Protein AF-F3UY42-F1 (afdb_monomer)

Mean predicted aligned error: 9.61 Å

Solvent-accessible surface area (backbone atoms only — not comparable to full-atom values): 16024 Å² total; per-residue (Å²): 135,59,68,72,58,26,51,52,40,26,47,56,33,31,64,47,37,50,56,68,70,59,56,49,50,53,50,53,56,34,72,74,39,73,88,54,85,73,60,61,40,63,53,48,54,51,47,29,53,50,48,15,51,50,34,26,49,51,36,26,51,57,38,63,78,42,74,46,70,96,26,54,19,54,48,17,36,56,38,49,25,28,50,48,28,27,39,33,54,42,32,51,27,45,41,27,43,71,56,68,56,61,47,71,71,70,42,66,89,43,98,69,52,72,67,46,51,53,52,10,41,50,50,22,36,53,46,64,41,27,59,36,46,28,37,32,50,16,44,39,52,35,44,15,56,65,58,77,43,46,85,62,10,44,61,42,26,53,52,47,48,51,50,53,52,47,38,47,50,38,50,29,54,51,48,44,55,58,48,63,69,35,70,65,40,65,75,41,41,72,59,53,53,50,47,47,37,47,54,35,41,52,46,21,52,49,49,47,52,48,52,56,57,49,46,66,49,26,70,74,66,75,48,85,58,76,39,86,52,58,77,49,31,22,55,52,38,29,41,72,38,57,84,40,68,68,17,42,52,41,40,49,51,51,51,51,50,31,52,52,41,46,50,50,37,64,70,53,42,58,68,49,46,59,57,52,48,52,52,69,55,51,74,68,67,70,67,75,77,76,73,79,83,66,78,78,64,72,78,69,71,74,80,84,127

Foldseek 3Di:
DDPVLLVVLLLVLLVLLDDPVLVVVVVVVCVVPVPDDDSSSVVSLVVLVVLLVVLLVVLLVVLLVDDCVVALQLLLLQLVLLLLLLLLSLLSSLCRRQAVVLCVVVCVVPPDDPVSNVSSSVCSSVSSSSNSLSSSLSNQQSLCVSLPHVVQLVVLSVVLSVLSVLLSNLCSLVCNQVQVPDPVCVVCVVVVSVCSNCCRNVVSVVSVVVSVVVSVVCVVVVNHNHHPDVLSSLSSCCSNPVPDPSSVVSVVVSVVSSVVSVVCCVPPRVVCSVVSSVVSSCPPVPDPPPPDPPPVVVVPPPDDD

Organism: NCBI:txid888808

Radius of gyration: 23.09 Å; Cα contacts (8 Å, |Δi|>4): 314; chains: 1; bounding box: 61×39×77 Å

Sequence (305 aa):
MRIKAIKKLVDINILYAIQPSQLQQYRKMQAKNPERKVNVSLKAIRMYLILGLVYLFLFGLMGSLNQLVGNPGLFANLVSAFALFSMSQGFLVFYNVFYESKDLQSYRPYAFSEAEIIVGKSISVILTLLIAILPMFSYFLVLAFQGGNPFLGLPLALLAILILSSVITFLILIAVHFITKTAFFRKYKTILSNVILALVSVGSFFLYFMINQMNSRSVVNRTEVKAFFPPVQAFYDFILHPFHTASLLGFLGWVAVAALLFFIVKTKVIPEFYEAALMTGSSVGKRERVHDINITEAKNLKKFV

Structure (mmCIF, N/CA/C/O backbone):
data_AF-F3UY42-F1
#
_entry.id   AF-F3UY42-F1
#
loop_
_atom_site.group_PDB
_atom_site.id
_atom_site.type_symbol
_atom_site.label_atom_id
_atom_site.label_alt_id
_atom_site.label_comp_id
_atom_site.label_asym_id
_atom_site.label_entity_id
_atom_site.label_seq_id
_atom_site.pdbx_PDB_ins_code
_atom_site.Cartn_x
_atom_site.Cartn_y
_atom_site.Cartn_z
_atom_site.occupancy
_atom_site.B_iso_or_equiv
_atom_site.auth_seq_id
_atom_site.auth_comp_id
_atom_site.auth_asym_id
_atom_site.auth_atom_id
_atom_site.pdbx_PDB_model_num
ATOM 1 N N . MET A 1 1 ? -22.264 15.402 3.622 1.00 73.00 1 MET A N 1
ATOM 2 C CA . MET A 1 1 ? -21.541 14.723 4.728 1.0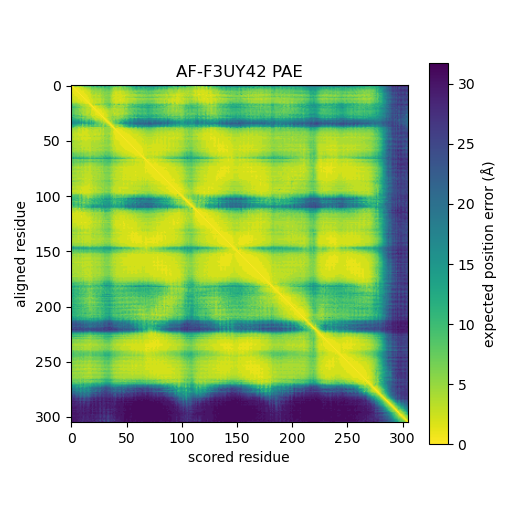0 73.00 1 MET A CA 1
ATOM 3 C C . MET A 1 1 ? -20.963 15.761 5.673 1.00 73.00 1 MET A C 1
ATOM 5 O O . MET A 1 1 ? -20.462 16.775 5.204 1.00 73.00 1 MET A O 1
ATOM 9 N N . ARG A 1 2 ? -21.018 15.534 6.989 1.00 87.12 2 ARG A N 1
ATOM 10 C CA . ARG A 1 2 ? -20.534 16.491 7.996 1.00 87.12 2 ARG A CA 1
ATOM 11 C C . ARG A 1 2 ? -19.110 16.140 8.429 1.00 87.12 2 ARG A C 1
ATOM 13 O O . ARG A 1 2 ? -18.881 15.138 9.099 1.00 87.12 2 ARG A O 1
ATOM 20 N N . ILE A 1 3 ? -18.144 17.007 8.131 1.00 84.06 3 ILE A N 1
ATOM 21 C CA . ILE A 1 3 ? -16.717 16.783 8.443 1.00 84.06 3 ILE A CA 1
ATOM 22 C C . ILE A 1 3 ? -16.476 16.586 9.951 1.00 84.06 3 ILE A C 1
ATOM 24 O O . ILE A 1 3 ? -15.705 15.717 10.352 1.00 84.06 3 ILE A O 1
ATOM 28 N N . LYS A 1 4 ? -17.179 17.342 10.808 1.00 87.25 4 LYS A N 1
ATOM 29 C CA . LYS A 1 4 ? -17.087 17.199 12.275 1.00 87.25 4 LYS A CA 1
ATO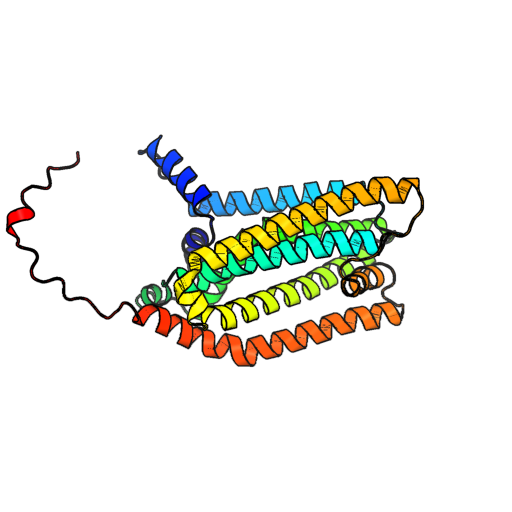M 30 C C . LYS A 1 4 ? -17.514 15.803 12.753 1.00 87.25 4 LYS A C 1
ATOM 32 O O . LYS A 1 4 ? -16.919 15.274 13.689 1.00 87.25 4 LYS A O 1
ATOM 37 N N . ALA A 1 5 ? -18.514 15.211 12.098 1.00 84.06 5 ALA A N 1
ATOM 38 C CA . ALA A 1 5 ? -18.986 13.862 12.392 1.00 84.06 5 ALA A CA 1
ATOM 39 C C . ALA A 1 5 ? -17.932 12.816 12.002 1.00 84.06 5 ALA A C 1
ATOM 41 O O . ALA A 1 5 ? -17.566 11.983 12.827 1.00 84.06 5 ALA A O 1
ATOM 42 N N . ILE A 1 6 ? -17.370 12.935 10.794 1.00 84.75 6 ILE A N 1
ATOM 43 C CA . ILE A 1 6 ? -16.293 12.062 10.304 1.00 84.75 6 ILE A CA 1
ATOM 44 C C . ILE A 1 6 ? -15.077 12.131 11.231 1.00 84.75 6 ILE A C 1
ATOM 46 O O . ILE A 1 6 ? -14.562 11.095 11.631 1.00 84.75 6 ILE A O 1
ATOM 50 N N . LYS A 1 7 ? -14.649 13.331 11.642 1.00 87.31 7 LYS A N 1
ATOM 51 C CA . LYS A 1 7 ? -13.521 13.495 12.570 1.00 87.31 7 LYS A CA 1
ATOM 52 C C . LYS A 1 7 ? -13.753 12.754 13.890 1.00 87.31 7 LYS A C 1
ATOM 54 O O . LYS A 1 7 ? -12.873 12.034 14.346 1.00 87.31 7 LYS A O 1
ATOM 59 N N . LYS A 1 8 ? -14.952 12.879 14.469 1.00 86.62 8 LYS A N 1
ATOM 60 C CA . LYS A 1 8 ? -15.311 12.171 15.706 1.00 86.62 8 LYS A CA 1
ATOM 61 C C . LYS A 1 8 ? -15.302 10.652 15.514 1.00 86.62 8 LYS A C 1
ATOM 63 O O . LYS A 1 8 ? -14.843 9.930 16.392 1.00 86.62 8 LYS A O 1
ATOM 68 N N . LEU A 1 9 ? -15.769 10.172 14.362 1.00 87.25 9 LEU A N 1
ATOM 69 C CA . LEU A 1 9 ? -15.699 8.756 14.009 1.00 87.25 9 LEU A CA 1
ATOM 70 C C . LEU A 1 9 ? -14.248 8.288 13.860 1.00 87.25 9 LEU A C 1
ATOM 72 O O . LEU A 1 9 ? -13.926 7.219 14.364 1.00 87.25 9 LEU A O 1
ATOM 76 N N . VAL A 1 10 ? -13.362 9.082 13.255 1.00 87.56 10 VAL A N 1
ATOM 77 C CA . VAL A 1 10 ? -11.927 8.760 13.164 1.00 87.56 10 VAL A CA 1
ATOM 78 C C . VAL A 1 10 ? -11.295 8.660 14.552 1.00 87.56 10 VAL A C 1
ATOM 80 O O . VAL A 1 10 ? -10.580 7.695 14.826 1.00 87.56 10 VAL A O 1
ATOM 83 N N . ASP A 1 11 ? -11.597 9.611 15.441 1.00 87.56 11 ASP A N 1
ATOM 84 C CA . ASP A 1 11 ? -11.082 9.637 16.814 1.00 87.56 11 ASP A CA 1
ATOM 85 C C . ASP A 1 11 ? -11.495 8.390 17.615 1.00 87.56 11 ASP A C 1
ATOM 87 O O . ASP A 1 11 ? -10.722 7.899 18.436 1.00 87.56 11 ASP A O 1
ATOM 91 N N . ILE A 1 12 ? -12.695 7.856 17.377 1.00 86.19 12 ILE A N 1
ATOM 92 C CA . ILE A 1 12 ? -13.174 6.630 18.029 1.00 86.19 12 ILE A CA 1
ATOM 93 C C . ILE A 1 12 ? -12.547 5.397 17.372 1.00 86.19 12 ILE A C 1
ATOM 95 O O . ILE A 1 12 ? -11.959 4.555 18.048 1.00 86.19 12 ILE A O 1
ATOM 99 N N . ASN A 1 13 ? -12.638 5.296 16.046 1.00 88.75 13 ASN A N 1
ATOM 100 C CA . ASN A 1 13 ? -12.257 4.093 15.310 1.00 88.75 13 ASN A CA 1
ATOM 101 C C . ASN A 1 13 ? -10.748 3.839 15.324 1.00 88.75 13 ASN A C 1
ATOM 103 O O . ASN A 1 13 ? -10.325 2.683 15.299 1.00 88.75 13 ASN A O 1
ATOM 107 N N . ILE A 1 14 ? -9.923 4.883 15.454 1.00 87.00 14 ILE A N 1
ATOM 108 C CA . ILE A 1 14 ? -8.477 4.694 15.580 1.00 87.00 14 ILE A CA 1
ATOM 109 C C . ILE A 1 14 ? -8.102 3.921 16.850 1.00 87.00 14 ILE A C 1
ATOM 111 O O . ILE A 1 14 ? -7.122 3.188 16.841 1.00 87.00 14 ILE A O 1
ATOM 115 N N . LEU A 1 15 ? -8.901 3.993 17.920 1.00 85.94 15 LEU A N 1
ATOM 116 C CA . LEU A 1 15 ? -8.646 3.226 19.145 1.00 85.94 15 LEU A CA 1
ATOM 117 C C . LEU A 1 15 ? -8.756 1.714 18.926 1.00 85.94 15 LEU A C 1
ATOM 119 O O . LEU A 1 15 ? -8.077 0.958 19.613 1.00 85.94 15 LEU A O 1
ATOM 123 N N . TYR A 1 16 ? -9.562 1.286 17.952 1.00 83.94 16 TYR A N 1
ATOM 124 C CA . TYR A 1 16 ? -9.669 -0.113 17.533 1.00 83.94 16 TYR A CA 1
ATOM 125 C C . TYR A 1 16 ? -8.603 -0.496 16.498 1.00 83.94 16 TYR A C 1
ATOM 127 O O . TYR A 1 16 ? -8.232 -1.662 16.393 1.00 83.94 16 TYR A O 1
ATOM 135 N N . ALA A 1 17 ? -8.089 0.481 15.749 1.00 83.06 17 ALA A N 1
ATOM 136 C CA . ALA A 1 17 ? -7.022 0.274 14.774 1.00 83.06 17 ALA A CA 1
ATOM 137 C C . ALA A 1 17 ? -5.642 0.075 15.434 1.00 83.06 17 ALA A C 1
ATOM 139 O O . ALA A 1 17 ? -4.786 -0.625 14.892 1.00 83.06 17 ALA A O 1
ATOM 140 N N . ILE A 1 18 ? -5.412 0.685 16.603 1.00 80.56 18 ILE A N 1
ATOM 141 C CA . ILE A 1 18 ? -4.124 0.641 17.307 1.00 80.56 18 ILE A CA 1
ATOM 142 C C . ILE A 1 18 ? -3.861 -0.745 17.912 1.00 80.56 18 ILE A C 1
ATOM 144 O O . ILE A 1 18 ? -4.737 -1.377 18.501 1.00 80.56 18 ILE A O 1
ATOM 148 N N . GLN A 1 19 ? -2.605 -1.191 17.843 1.00 74.50 19 GLN A N 1
ATOM 149 C CA . GLN A 1 19 ? -2.174 -2.443 18.464 1.00 74.50 19 GLN A CA 1
ATOM 150 C C . GLN A 1 19 ? -2.336 -2.421 20.003 1.00 74.50 19 GLN A C 1
ATOM 152 O O . GLN A 1 19 ? -2.031 -1.408 20.645 1.00 74.50 19 GLN A O 1
ATOM 157 N N . PRO A 1 20 ? -2.716 -3.546 20.644 1.00 74.50 20 PRO A N 1
ATOM 158 C CA . PRO A 1 20 ? -2.922 -3.609 22.095 1.00 74.50 20 PRO A CA 1
ATOM 159 C C . PRO A 1 20 ? -1.715 -3.164 22.934 1.00 74.50 20 PRO A C 1
ATOM 161 O O . PRO A 1 20 ? -1.885 -2.528 23.974 1.00 74.50 20 PRO A O 1
ATOM 164 N N . SER A 1 21 ? -0.494 -3.452 22.474 1.00 75.44 21 SER A N 1
ATOM 165 C CA . SER A 1 21 ? 0.757 -3.048 23.131 1.00 75.44 21 SER A CA 1
ATOM 166 C C . SER A 1 21 ? 0.879 -1.525 23.262 1.00 75.44 21 SER A C 1
ATOM 168 O O . SER A 1 21 ? 1.243 -1.016 24.322 1.00 75.44 21 SER A O 1
ATOM 170 N N . GLN A 1 22 ? 0.503 -0.788 22.218 1.00 79.62 22 GLN A N 1
ATOM 171 C CA . GLN A 1 22 ? 0.528 0.675 22.188 1.00 79.62 22 GLN A CA 1
ATOM 172 C C . GLN A 1 22 ? -0.546 1.269 23.111 1.00 79.62 22 GLN A C 1
ATOM 174 O O . GLN A 1 22 ? -0.275 2.188 23.885 1.00 79.62 22 GLN A O 1
ATOM 179 N N . LEU A 1 23 ? -1.751 0.686 23.125 1.00 80.94 23 LEU A N 1
ATOM 180 C CA . LEU A 1 23 ? -2.807 1.073 24.068 1.00 80.94 23 LEU A CA 1
ATOM 181 C C . LEU A 1 23 ? -2.373 0.874 25.525 1.00 80.94 23 LEU A C 1
ATOM 183 O O . LEU A 1 23 ? -2.628 1.734 26.367 1.00 80.94 23 LEU A O 1
ATOM 187 N N . GLN A 1 24 ? -1.677 -0.224 25.835 1.00 81.88 24 GLN A N 1
ATOM 188 C CA . GLN A 1 24 ? -1.122 -0.454 27.171 1.00 81.88 24 GLN A CA 1
ATOM 189 C C . GLN A 1 24 ? -0.062 0.587 27.548 1.00 81.88 24 GLN A C 1
ATOM 191 O O . GLN A 1 24 ? -0.038 1.030 28.695 1.00 81.88 24 GLN A O 1
ATOM 196 N N . GLN A 1 25 ? 0.785 1.023 26.611 1.00 82.75 25 GLN A N 1
ATOM 197 C CA . GLN A 1 25 ? 1.741 2.103 26.872 1.00 82.75 25 GLN A CA 1
ATOM 198 C C . GLN A 1 25 ? 1.032 3.418 27.203 1.00 82.75 25 GLN A C 1
ATOM 200 O O . GLN A 1 25 ? 1.409 4.087 28.165 1.00 82.75 25 GLN A O 1
ATOM 205 N N . TYR A 1 26 ? -0.033 3.766 26.475 1.00 82.69 26 TYR A N 1
ATOM 206 C CA . TYR A 1 26 ? -0.829 4.953 26.791 1.00 82.69 26 TYR A CA 1
ATOM 207 C C . TYR A 1 26 ? -1.532 4.842 28.147 1.00 82.69 26 TYR A C 1
ATOM 209 O O . TYR A 1 26 ? -1.510 5.805 28.913 1.00 82.69 26 TYR A O 1
ATOM 217 N N . ARG A 1 27 ? -2.050 3.658 28.502 1.00 81.69 27 ARG A N 1
ATOM 218 C CA . ARG A 1 27 ? -2.592 3.389 29.847 1.00 81.69 27 ARG A CA 1
ATOM 219 C C . ARG A 1 27 ? -1.527 3.560 30.932 1.00 81.69 27 ARG A C 1
ATOM 221 O O . ARG A 1 27 ? -1.795 4.207 31.936 1.00 81.69 27 ARG A O 1
ATOM 228 N N . LYS A 1 28 ? -0.302 3.063 30.718 1.00 83.44 28 LYS A N 1
ATOM 229 C CA . LYS A 1 28 ? 0.830 3.259 31.647 1.00 83.44 28 LYS A CA 1
ATOM 230 C C . LYS A 1 28 ? 1.212 4.735 31.785 1.00 83.44 28 LYS A C 1
ATOM 232 O O . LYS A 1 28 ? 1.493 5.187 32.887 1.00 83.44 28 LYS A O 1
ATOM 237 N N . MET A 1 29 ? 1.215 5.496 30.689 1.00 78.94 29 MET A N 1
ATOM 238 C CA . MET A 1 29 ? 1.480 6.941 30.726 1.00 78.94 29 MET A CA 1
ATOM 239 C C . MET A 1 29 ? 0.412 7.700 31.518 1.00 78.94 29 MET A C 1
ATOM 241 O O . MET A 1 29 ? 0.753 8.630 32.242 1.00 78.94 29 MET A O 1
ATOM 245 N N . GLN A 1 30 ? -0.853 7.292 31.405 1.00 79.12 30 GLN A N 1
ATOM 246 C CA . GLN A 1 30 ? -1.952 7.877 32.169 1.00 79.12 30 GLN A CA 1
ATOM 247 C C . GLN A 1 30 ? -1.907 7.470 33.648 1.00 79.12 30 GLN A C 1
ATOM 249 O O . GLN A 1 30 ? -2.112 8.313 34.509 1.00 79.12 30 GLN A O 1
ATOM 254 N N . ALA A 1 31 ? -1.548 6.219 33.952 1.00 80.12 31 ALA A N 1
ATOM 255 C CA . ALA A 1 31 ? -1.343 5.761 35.327 1.00 80.12 31 ALA A CA 1
ATOM 256 C C . ALA A 1 31 ? -0.202 6.513 36.036 1.00 80.12 31 ALA A C 1
ATOM 258 O O . ALA A 1 31 ? -0.270 6.735 37.238 1.00 80.12 31 ALA A O 1
ATOM 259 N N . LYS A 1 32 ? 0.832 6.936 35.293 1.00 81.81 32 LYS A N 1
ATOM 260 C CA . LYS A 1 32 ? 1.942 7.739 35.832 1.00 81.81 32 LYS A CA 1
ATOM 261 C C . LYS A 1 32 ? 1.582 9.202 36.103 1.00 81.81 32 LYS A C 1
ATOM 263 O O . LYS A 1 32 ? 2.252 9.821 36.913 1.00 81.81 32 LYS A O 1
ATOM 268 N N . ASN A 1 33 ? 0.583 9.759 35.417 1.00 79.62 33 ASN A N 1
ATOM 269 C CA . ASN A 1 33 ? 0.128 11.141 35.606 1.00 79.62 33 ASN A CA 1
ATOM 270 C C . ASN A 1 33 ? -1.406 11.209 35.493 1.00 79.62 33 ASN A C 1
ATOM 272 O O . ASN A 1 33 ? -1.917 1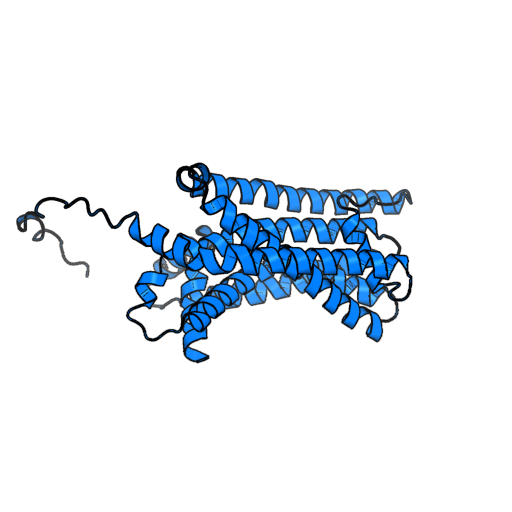1.606 34.438 1.00 79.62 33 ASN A O 1
ATOM 276 N N . PRO A 1 34 ? -2.142 10.829 36.557 1.00 72.38 34 PRO A N 1
ATOM 277 C CA . PRO A 1 34 ? -3.603 10.703 36.524 1.00 72.38 34 PRO A CA 1
ATOM 278 C C . PRO A 1 34 ? -4.336 12.014 36.211 1.00 72.38 34 PRO A C 1
ATOM 280 O O . PRO A 1 34 ? -5.376 12.002 35.555 1.00 72.38 34 PRO A O 1
ATOM 283 N N . GLU A 1 35 ? -3.772 13.153 36.620 1.00 74.38 35 GLU A N 1
ATOM 284 C CA . GLU A 1 35 ? -4.380 14.478 36.438 1.00 74.38 35 GLU A CA 1
ATOM 285 C C . GLU A 1 35 ? -4.318 14.985 34.989 1.00 74.38 35 GLU A C 1
ATOM 287 O O . GLU A 1 35 ? -5.119 15.823 34.565 1.00 74.38 35 GLU A O 1
ATOM 292 N N . ARG A 1 36 ? -3.395 14.456 34.174 1.00 73.44 36 ARG A N 1
ATOM 293 C CA . ARG A 1 36 ? -3.233 14.884 32.784 1.00 73.44 36 ARG A CA 1
ATOM 294 C C . ARG A 1 36 ? -4.065 13.998 31.863 1.00 73.44 36 ARG A C 1
ATOM 296 O O . ARG A 1 36 ? -3.657 12.895 31.505 1.00 73.44 36 ARG A O 1
ATOM 303 N N . LYS A 1 37 ? -5.206 14.513 31.392 1.00 72.06 37 LYS A N 1
ATOM 304 C CA . LYS A 1 37 ? -6.037 13.837 30.378 1.00 72.06 37 LYS A CA 1
ATOM 305 C C . LYS A 1 37 ? -5.223 13.582 29.103 1.00 72.06 37 LYS A C 1
ATOM 307 O O . LYS A 1 37 ? -4.920 14.502 28.343 1.00 72.06 37 LYS A O 1
ATOM 312 N N . VAL A 1 38 ? -4.870 12.322 28.854 1.00 73.00 38 VAL A N 1
ATOM 313 C CA . VAL A 1 38 ? -4.170 11.910 27.633 1.00 73.00 38 VAL A CA 1
ATOM 314 C C . VAL A 1 38 ? -5.204 11.691 26.534 1.00 73.00 38 VAL A C 1
ATOM 316 O O . VAL A 1 38 ? -5.984 10.744 26.589 1.00 73.00 38 VAL A O 1
ATOM 319 N N . ASN A 1 39 ? -5.204 12.541 25.504 1.00 84.00 39 ASN A N 1
ATOM 320 C CA . ASN A 1 39 ? -5.981 12.270 24.296 1.00 84.00 39 ASN A CA 1
ATOM 321 C C . ASN A 1 39 ? -5.281 11.167 23.485 1.00 84.00 39 ASN A C 1
ATOM 323 O O . ASN A 1 39 ? -4.388 11.437 22.678 1.00 84.00 39 ASN A O 1
ATOM 327 N N . VAL A 1 40 ? -5.670 9.921 23.760 1.00 84.31 40 VAL A N 1
ATOM 328 C CA . VAL A 1 40 ? -5.094 8.714 23.155 1.00 84.31 40 VAL A CA 1
ATOM 329 C C . VAL A 1 40 ? -5.247 8.738 21.634 1.00 84.31 40 VAL A C 1
ATOM 331 O O . VAL A 1 40 ? -4.270 8.503 20.925 1.00 84.31 40 VAL A O 1
ATOM 334 N N . SER A 1 41 ? -6.428 9.108 21.135 1.00 85.44 41 SER A N 1
ATOM 335 C CA . SER A 1 41 ? -6.727 9.176 19.703 1.00 85.44 41 SER A CA 1
ATOM 336 C C . SER A 1 41 ? -5.829 10.178 18.986 1.00 85.44 41 SER A C 1
ATOM 338 O O . SER A 1 41 ? -5.138 9.816 18.040 1.00 85.44 41 SER A O 1
ATOM 340 N N . LEU A 1 42 ? -5.743 11.419 19.477 1.00 87.12 42 LEU A N 1
ATOM 341 C CA . LEU A 1 42 ? -4.893 12.445 18.867 1.00 87.12 42 LEU A CA 1
ATOM 342 C C . LEU A 1 42 ? -3.410 12.055 18.902 1.00 87.12 42 LEU A C 1
ATOM 344 O O . LEU A 1 42 ? -2.679 12.317 17.945 1.00 87.12 42 LEU A O 1
ATOM 348 N N . LYS A 1 43 ? -2.956 11.430 19.995 1.00 87.44 43 LYS A N 1
ATOM 349 C CA . LYS A 1 43 ? -1.574 10.957 20.118 1.00 87.44 43 LYS A CA 1
ATOM 350 C C . LYS A 1 43 ? -1.273 9.853 19.105 1.00 87.44 43 LYS A C 1
ATOM 352 O O . LYS A 1 43 ? -0.225 9.905 18.468 1.00 87.44 43 LYS A O 1
ATOM 357 N N . ALA A 1 44 ? -2.207 8.928 18.905 1.00 88.75 44 ALA A N 1
ATOM 358 C CA . ALA A 1 44 ? -2.095 7.884 17.899 1.00 88.75 44 ALA A CA 1
ATOM 359 C C . ALA A 1 44 ? -2.129 8.441 16.470 1.00 88.75 44 ALA A C 1
ATOM 361 O O . ALA A 1 44 ? -1.271 8.085 15.670 1.00 88.75 44 ALA A O 1
ATOM 362 N N . ILE A 1 45 ? -3.048 9.366 16.160 1.00 90.81 45 ILE A N 1
ATOM 363 C CA . ILE A 1 45 ? -3.114 10.033 14.848 1.00 90.81 45 ILE A CA 1
ATOM 364 C C . ILE A 1 45 ? -1.766 10.680 14.525 1.00 90.81 45 ILE A C 1
ATOM 366 O O . ILE A 1 45 ? -1.180 10.419 13.477 1.00 90.81 45 ILE A O 1
ATOM 370 N N . ARG A 1 46 ? -1.242 11.494 15.452 1.00 91.88 46 ARG A N 1
ATOM 371 C CA . ARG A 1 46 ? 0.059 12.155 15.283 1.00 91.88 46 ARG A CA 1
ATOM 372 C C . ARG A 1 46 ? 1.189 11.148 15.128 1.00 91.88 46 ARG A C 1
ATOM 374 O O . ARG A 1 46 ? 2.047 11.346 14.280 1.00 91.88 46 ARG A O 1
ATOM 381 N N . MET A 1 47 ? 1.181 10.078 15.919 1.00 91.31 47 MET A N 1
ATOM 382 C CA . MET A 1 47 ? 2.177 9.016 15.827 1.00 91.31 47 MET A CA 1
ATOM 383 C C . MET A 1 47 ? 2.182 8.379 14.436 1.00 91.31 47 MET A C 1
ATOM 385 O O . MET A 1 47 ? 3.245 8.292 13.839 1.00 91.31 47 MET A O 1
ATOM 389 N N . TYR A 1 48 ? 1.027 7.979 13.900 1.00 92.62 48 TYR A N 1
ATOM 390 C CA . TYR A 1 48 ? 0.954 7.362 12.573 1.00 92.62 48 TYR A CA 1
ATOM 391 C C . TYR A 1 48 ? 1.348 8.319 11.446 1.00 92.62 48 TYR A C 1
ATOM 393 O O . TYR A 1 48 ? 2.036 7.898 10.522 1.00 92.62 48 TYR A O 1
ATOM 401 N N . LEU A 1 49 ? 0.980 9.602 11.536 1.00 94.62 49 LEU A N 1
ATOM 402 C CA . LEU A 1 49 ? 1.421 10.614 10.570 1.00 94.62 49 LEU A CA 1
ATOM 403 C C . LEU A 1 49 ? 2.940 10.814 10.615 1.00 94.62 49 LEU A C 1
ATOM 405 O O . LEU A 1 49 ? 3.591 10.777 9.576 1.00 94.62 49 LEU A O 1
ATOM 409 N N . ILE A 1 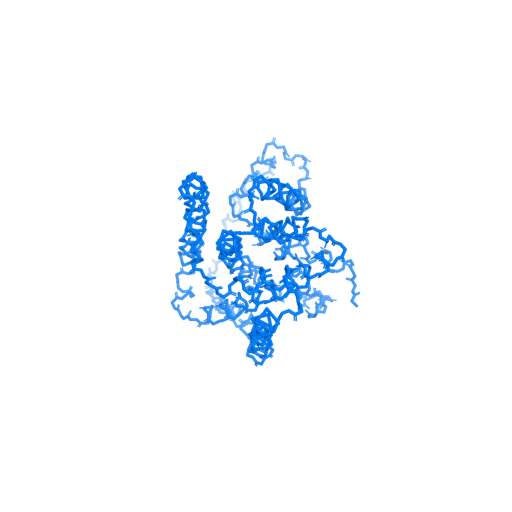50 ? 3.509 10.996 11.811 1.00 94.94 50 ILE A N 1
ATOM 410 C CA . ILE A 1 50 ? 4.951 11.210 11.986 1.00 94.94 50 ILE A CA 1
ATOM 411 C C . ILE A 1 50 ? 5.724 9.966 11.555 1.00 94.94 50 ILE A C 1
ATOM 413 O O . ILE A 1 50 ? 6.645 10.081 10.757 1.00 94.94 50 ILE A O 1
ATOM 417 N N . LEU A 1 51 ? 5.345 8.780 12.039 1.00 92.62 51 LEU A N 1
ATOM 418 C CA . LEU A 1 51 ? 6.009 7.533 11.659 1.00 92.62 51 LEU A CA 1
ATOM 419 C C . LEU A 1 51 ? 5.856 7.253 10.169 1.00 92.62 51 LEU A C 1
ATOM 421 O O . LEU A 1 51 ? 6.822 6.843 9.542 1.00 92.62 51 LEU A O 1
ATOM 425 N N . GLY A 1 52 ? 4.687 7.526 9.593 1.00 94.81 52 GLY A N 1
ATOM 426 C CA . GLY A 1 52 ? 4.475 7.430 8.158 1.00 94.81 52 GLY A CA 1
ATOM 427 C C . GLY A 1 52 ? 5.444 8.312 7.367 1.00 94.81 52 GLY A C 1
ATOM 428 O O . GLY A 1 52 ? 6.121 7.820 6.469 1.00 94.81 52 GLY A O 1
ATOM 429 N N . LEU A 1 53 ? 5.569 9.591 7.734 1.00 95.94 53 LEU A N 1
ATOM 430 C CA . LEU A 1 53 ? 6.512 10.520 7.100 1.00 95.94 53 LEU A CA 1
ATOM 431 C C . LEU A 1 53 ? 7.973 10.102 7.299 1.00 95.94 53 LEU A C 1
ATOM 433 O O . LEU A 1 53 ? 8.757 10.143 6.355 1.00 95.94 53 LEU A O 1
ATOM 437 N N . VAL A 1 54 ? 8.334 9.662 8.507 1.00 96.50 54 VAL A N 1
ATOM 438 C CA . VAL A 1 54 ? 9.672 9.134 8.805 1.00 96.50 54 VAL A CA 1
ATOM 439 C C . VAL A 1 54 ? 9.966 7.923 7.926 1.00 96.50 54 VAL A C 1
ATOM 441 O O . VAL A 1 54 ? 11.044 7.843 7.355 1.00 96.50 54 VAL A O 1
ATOM 444 N N . TYR A 1 55 ? 9.014 7.007 7.763 1.00 94.00 55 TYR A N 1
ATOM 445 C CA . TYR A 1 55 ? 9.179 5.816 6.934 1.00 94.00 55 TYR A CA 1
ATOM 446 C C . TYR A 1 55 ? 9.295 6.186 5.454 1.00 94.00 55 TYR A C 1
ATOM 448 O O . TYR A 1 55 ? 10.206 5.708 4.787 1.00 94.00 55 TYR A O 1
ATOM 456 N N . LEU A 1 56 ? 8.454 7.097 4.955 1.00 95.88 56 LEU A N 1
ATOM 457 C CA . LEU A 1 56 ? 8.571 7.625 3.594 1.00 95.88 56 LEU A CA 1
ATOM 458 C C . LEU A 1 56 ? 9.980 8.182 3.328 1.00 95.88 56 LEU A C 1
ATOM 460 O O . LEU A 1 56 ? 10.585 7.870 2.305 1.00 95.88 56 LEU A O 1
ATOM 464 N N . PHE A 1 57 ? 10.515 8.977 4.259 1.00 96.19 57 PHE A N 1
ATOM 465 C CA . PHE A 1 57 ? 11.846 9.567 4.133 1.00 96.19 57 PHE A CA 1
ATOM 466 C C . PHE A 1 57 ? 12.965 8.526 4.252 1.00 96.19 57 PHE A C 1
ATOM 468 O O . PHE A 1 57 ? 13.843 8.477 3.396 1.00 96.19 57 PHE A O 1
ATOM 475 N N . LEU A 1 58 ? 12.932 7.671 5.279 1.00 94.44 58 LEU A N 1
ATOM 476 C CA . LEU A 1 58 ? 13.961 6.656 5.520 1.00 94.44 58 LEU A CA 1
ATOM 477 C C . LEU A 1 58 ? 14.060 5.671 4.357 1.00 94.44 58 LEU A C 1
ATOM 479 O O . LEU A 1 58 ? 15.153 5.433 3.850 1.00 94.44 58 LEU A O 1
ATOM 483 N N . PHE A 1 59 ? 12.932 5.128 3.901 1.00 93.00 59 PHE A N 1
ATOM 484 C CA . PHE A 1 59 ? 12.925 4.191 2.782 1.00 93.00 59 PHE A CA 1
ATOM 485 C C . PHE A 1 59 ? 13.163 4.888 1.438 1.00 93.00 59 PHE A C 1
ATOM 487 O O . PHE A 1 59 ? 13.738 4.275 0.541 1.00 93.00 59 PHE A O 1
ATOM 494 N N . GLY A 1 60 ? 12.838 6.179 1.315 1.00 94.12 60 GLY A N 1
ATOM 495 C CA . GLY A 1 60 ? 13.260 7.013 0.188 1.00 94.12 60 GLY A CA 1
ATOM 496 C C . GLY A 1 60 ? 14.778 7.168 0.124 1.00 94.12 60 GLY A C 1
ATOM 497 O O . GLY A 1 60 ? 15.377 6.937 -0.923 1.00 94.12 60 GLY A O 1
ATOM 498 N N . LEU A 1 61 ? 15.418 7.466 1.257 1.00 92.50 61 LEU A N 1
ATOM 499 C CA . LEU A 1 61 ? 16.872 7.559 1.356 1.00 92.50 61 LEU A CA 1
ATOM 500 C C . LEU A 1 61 ? 17.527 6.203 1.072 1.00 92.50 61 LEU A C 1
ATOM 502 O O . LEU A 1 61 ? 18.390 6.117 0.203 1.00 92.50 61 LEU A O 1
ATOM 506 N N . MET A 1 62 ? 17.071 5.128 1.724 1.00 87.88 62 MET A N 1
ATOM 507 C CA . MET A 1 62 ? 17.566 3.772 1.453 1.00 87.88 62 MET A CA 1
ATOM 508 C C . MET A 1 62 ? 17.382 3.393 -0.018 1.00 87.88 62 MET A C 1
ATOM 510 O O . MET A 1 62 ? 18.287 2.831 -0.626 1.00 87.88 62 MET A O 1
ATOM 514 N N . GLY A 1 63 ? 16.232 3.720 -0.610 1.00 88.25 63 GLY A N 1
ATOM 515 C CA . GLY A 1 63 ? 15.972 3.526 -2.030 1.00 88.25 63 GLY A CA 1
ATOM 516 C C . GLY A 1 63 ? 16.951 4.299 -2.906 1.00 88.25 63 GLY A C 1
ATOM 517 O O . GLY A 1 63 ? 17.476 3.724 -3.847 1.00 88.25 63 GLY A O 1
ATOM 518 N N . SER A 1 64 ? 17.235 5.567 -2.593 1.00 89.19 64 SER A N 1
ATOM 519 C CA . SER A 1 64 ? 18.148 6.403 -3.387 1.00 89.19 64 SER A CA 1
ATOM 520 C C . SER A 1 64 ? 19.603 5.938 -3.346 1.00 89.19 6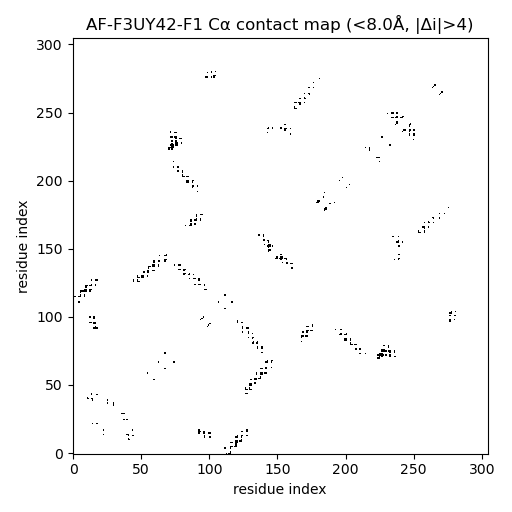4 SER A C 1
ATOM 522 O O . SER A 1 64 ? 20.328 6.142 -4.314 1.00 89.19 64 SER A O 1
ATOM 524 N N . LEU A 1 65 ? 20.010 5.288 -2.250 1.00 86.50 65 LEU A N 1
ATOM 525 C CA . LEU A 1 65 ? 21.330 4.672 -2.115 1.00 86.50 65 LEU A CA 1
ATOM 526 C C . LEU A 1 65 ? 21.444 3.370 -2.924 1.00 86.50 65 LEU A C 1
ATOM 528 O O . LEU A 1 65 ? 22.549 2.909 -3.191 1.00 86.50 65 LEU A O 1
ATOM 532 N N . ASN A 1 66 ? 20.313 2.780 -3.321 1.00 82.75 66 ASN A N 1
ATOM 533 C CA . ASN A 1 66 ? 20.266 1.638 -4.223 1.00 82.75 66 ASN A CA 1
ATOM 534 C C . ASN A 1 66 ? 20.099 2.114 -5.676 1.00 82.75 66 ASN A C 1
ATOM 536 O O . ASN A 1 66 ? 19.304 3.006 -5.970 1.00 82.75 66 ASN A O 1
ATOM 540 N N . GLN A 1 67 ? 20.796 1.476 -6.617 1.00 85.81 67 GLN A N 1
ATOM 541 C CA . GLN A 1 67 ? 20.581 1.720 -8.043 1.00 85.81 67 GLN A CA 1
ATOM 542 C C . GLN A 1 67 ? 19.352 0.929 -8.524 1.00 85.81 67 GLN A C 1
ATOM 544 O O . GLN A 1 67 ? 19.465 -0.252 -8.861 1.00 85.81 67 GLN A O 1
ATOM 549 N N . LEU A 1 68 ? 18.171 1.562 -8.516 1.00 90.06 68 LEU A N 1
ATOM 550 C CA . LEU A 1 68 ? 16.910 0.939 -8.942 1.00 90.06 68 LEU A CA 1
ATOM 551 C C . LEU A 1 68 ? 16.790 0.920 -10.471 1.00 90.06 68 LEU A C 1
ATOM 553 O O . LEU A 1 68 ? 16.372 -0.082 -11.054 1.00 90.06 68 LEU A O 1
ATOM 557 N N . VAL A 1 69 ? 17.190 2.000 -11.146 1.00 92.12 69 VAL A N 1
ATOM 558 C CA . VAL A 1 69 ? 17.277 2.020 -12.616 1.00 92.12 69 VAL A CA 1
ATOM 559 C C . VAL A 1 69 ? 18.362 1.042 -13.081 1.00 92.12 69 VAL A C 1
ATOM 561 O O . VAL A 1 69 ? 19.473 1.059 -12.568 1.00 92.12 69 VAL A O 1
ATOM 564 N N . GLY A 1 70 ? 18.036 0.161 -14.025 1.00 89.06 70 GLY A N 1
ATOM 565 C CA . GLY A 1 70 ? 18.849 -0.999 -14.402 1.00 89.06 70 GLY A CA 1
ATOM 566 C C . GLY A 1 70 ? 18.631 -2.261 -13.552 1.00 89.06 70 GLY A C 1
ATOM 567 O O . GLY A 1 70 ? 19.105 -3.320 -13.943 1.00 89.06 70 GLY A O 1
ATOM 568 N N . ASN A 1 71 ? 17.888 -2.199 -12.436 1.00 90.12 71 ASN A N 1
ATOM 569 C CA . ASN A 1 71 ? 17.586 -3.357 -11.579 1.00 90.12 71 ASN A CA 1
ATOM 570 C C . ASN A 1 71 ? 16.068 -3.549 -11.348 1.00 90.12 71 ASN A C 1
ATOM 572 O O . ASN A 1 71 ? 15.578 -3.370 -10.224 1.00 90.12 71 ASN A O 1
ATOM 576 N N . PRO A 1 72 ? 15.300 -3.975 -12.372 1.00 92.62 72 PRO A N 1
ATOM 577 C CA . PRO A 1 72 ? 13.851 -4.182 -12.256 1.00 92.62 72 PRO A CA 1
ATOM 578 C C . PRO A 1 72 ? 13.471 -5.202 -11.176 1.00 92.62 72 PRO A C 1
ATOM 580 O O . PRO A 1 72 ? 12.473 -5.034 -10.474 1.00 92.62 72 PRO A O 1
ATOM 583 N N . GLY A 1 73 ? 14.267 -6.263 -10.998 1.00 90.94 73 GLY A N 1
ATOM 584 C CA . GLY A 1 73 ? 14.001 -7.266 -9.967 1.00 90.94 73 GLY A CA 1
ATOM 585 C C . GLY A 1 73 ? 14.205 -6.756 -8.543 1.00 90.94 73 GLY A C 1
ATOM 586 O O . GLY A 1 73 ? 13.408 -7.092 -7.670 1.00 90.94 73 GLY A O 1
ATOM 587 N N . LEU A 1 74 ? 15.195 -5.889 -8.303 1.00 90.25 74 LEU A N 1
ATOM 588 C CA . LEU A 1 74 ? 15.389 -5.259 -6.993 1.00 90.25 74 LEU A CA 1
ATOM 589 C C . LEU A 1 74 ? 14.185 -4.389 -6.623 1.00 90.25 74 LEU A C 1
ATOM 591 O O . LEU A 1 74 ? 13.625 -4.551 -5.539 1.00 90.25 74 LEU A O 1
ATOM 595 N N . PHE A 1 75 ? 13.757 -3.517 -7.541 1.00 93.88 75 PHE A N 1
ATOM 596 C CA . PHE A 1 75 ? 12.562 -2.696 -7.353 1.00 93.88 75 PHE A CA 1
ATOM 597 C C . PHE A 1 75 ? 11.335 -3.564 -7.056 1.00 93.88 75 PHE A C 1
ATOM 599 O O . PHE A 1 75 ? 10.658 -3.355 -6.048 1.00 93.88 75 PHE A O 1
ATOM 606 N N . ALA A 1 76 ? 11.082 -4.576 -7.893 1.00 94.44 76 ALA A N 1
ATOM 607 C CA . ALA A 1 76 ? 9.920 -5.440 -7.738 1.00 94.44 76 ALA A CA 1
ATOM 608 C C . ALA A 1 76 ? 9.930 -6.184 -6.400 1.00 94.44 76 ALA A C 1
ATOM 610 O O . ALA A 1 76 ? 8.887 -6.315 -5.763 1.00 94.44 76 ALA A O 1
ATOM 611 N N . ASN A 1 77 ? 11.100 -6.619 -5.936 1.00 91.94 77 ASN A N 1
ATOM 612 C CA . ASN A 1 77 ? 11.256 -7.307 -4.661 1.00 91.94 77 ASN A CA 1
ATOM 613 C C . ASN A 1 77 ? 10.989 -6.390 -3.461 1.00 91.94 77 ASN A C 1
ATOM 615 O O . ASN A 1 77 ? 10.253 -6.780 -2.553 1.00 91.94 77 ASN A O 1
ATOM 619 N N . LEU A 1 78 ? 11.536 -5.170 -3.468 1.00 92.12 78 LEU A N 1
ATOM 620 C CA . LEU A 1 78 ? 11.316 -4.181 -2.407 1.00 92.12 78 LEU A CA 1
ATOM 621 C C . LEU A 1 78 ? 9.837 -3.782 -2.317 1.00 92.12 78 LEU A C 1
ATOM 623 O O . LEU A 1 78 ? 9.251 -3.802 -1.233 1.00 92.12 78 LEU A O 1
ATOM 627 N N . VAL A 1 79 ? 9.212 -3.499 -3.463 1.00 95.06 79 VAL A N 1
ATOM 628 C CA . VAL A 1 79 ? 7.780 -3.184 -3.543 1.00 95.06 79 VAL A CA 1
ATOM 629 C C . VAL A 1 79 ? 6.933 -4.371 -3.083 1.00 95.06 79 VAL A C 1
ATOM 631 O O . VAL A 1 79 ? 6.018 -4.187 -2.284 1.00 95.06 79 VAL A O 1
ATOM 634 N N . SER A 1 80 ? 7.256 -5.593 -3.515 1.00 93.44 80 SER A N 1
ATOM 635 C CA . SER A 1 80 ? 6.508 -6.801 -3.135 1.00 93.44 80 SER A CA 1
ATOM 636 C C . SER A 1 80 ? 6.590 -7.093 -1.637 1.00 93.44 80 SER A C 1
ATOM 638 O O . SER A 1 80 ? 5.581 -7.458 -1.036 1.00 93.44 80 SER A O 1
ATOM 640 N N . ALA A 1 81 ? 7.754 -6.894 -1.010 1.00 91.56 81 ALA A N 1
ATOM 641 C CA . ALA A 1 81 ? 7.913 -7.076 0.431 1.00 91.56 81 ALA A CA 1
ATOM 642 C C . ALA A 1 81 ? 6.975 -6.141 1.217 1.00 91.56 81 ALA A C 1
ATOM 644 O O . ALA A 1 81 ? 6.259 -6.587 2.115 1.00 91.56 81 ALA A O 1
ATOM 645 N N . PHE A 1 82 ? 6.905 -4.859 0.842 1.00 93.12 82 PHE A N 1
ATOM 646 C CA . PHE A 1 82 ? 5.994 -3.914 1.494 1.00 93.12 82 PHE A CA 1
ATOM 647 C C . PHE A 1 82 ? 4.529 -4.080 1.091 1.00 93.12 82 PHE A C 1
ATOM 649 O O . PHE A 1 82 ? 3.651 -3.807 1.911 1.00 93.12 82 PHE A O 1
ATOM 656 N N . ALA A 1 83 ? 4.237 -4.577 -0.111 1.00 93.56 83 ALA A N 1
ATOM 657 C CA . ALA A 1 83 ? 2.884 -4.963 -0.498 1.00 93.56 83 ALA A CA 1
ATOM 658 C C . ALA A 1 83 ? 2.359 -6.103 0.394 1.00 93.56 83 ALA A C 1
ATOM 660 O O . ALA A 1 83 ? 1.269 -5.988 0.955 1.00 93.56 83 ALA A O 1
ATOM 661 N N . LEU A 1 84 ? 3.159 -7.155 0.613 1.00 91.25 84 LEU A N 1
ATOM 662 C CA . LEU A 1 84 ? 2.817 -8.264 1.514 1.00 91.25 84 LEU A CA 1
ATOM 663 C C . LEU A 1 84 ? 2.656 -7.794 2.962 1.00 91.25 84 LEU A C 1
ATOM 665 O O . LEU A 1 84 ? 1.666 -8.128 3.621 1.00 91.25 84 LEU A O 1
ATOM 669 N N . PHE A 1 85 ? 3.584 -6.962 3.439 1.00 90.94 85 PHE A N 1
ATOM 670 C CA . PHE A 1 85 ? 3.486 -6.356 4.763 1.00 90.94 85 PHE A CA 1
ATOM 671 C C . PHE A 1 85 ? 2.192 -5.541 4.914 1.00 90.94 85 PHE A C 1
ATOM 673 O O . PHE A 1 85 ? 1.464 -5.700 5.897 1.00 90.94 85 PHE A O 1
ATOM 680 N N . SER A 1 86 ? 1.858 -4.729 3.907 1.00 92.88 86 SER A N 1
ATOM 681 C CA . SER A 1 86 ? 0.640 -3.913 3.879 1.00 92.88 86 SER A CA 1
ATOM 682 C C . SER A 1 86 ? -0.628 -4.758 3.854 1.00 92.88 86 SER A C 1
ATOM 684 O O . SER A 1 86 ? -1.585 -4.419 4.542 1.00 92.88 86 SER A O 1
ATOM 686 N N . MET A 1 87 ? -0.642 -5.876 3.125 1.00 90.81 87 MET A N 1
ATOM 687 C CA . MET A 1 87 ? -1.764 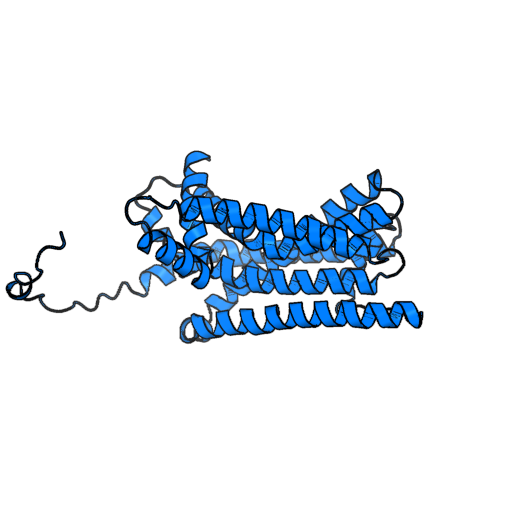-6.820 3.126 1.00 90.81 87 MET A CA 1
ATOM 688 C C . MET A 1 87 ? -1.988 -7.449 4.505 1.00 90.81 87 MET A C 1
ATOM 690 O O . MET A 1 87 ? -3.126 -7.529 4.964 1.00 90.81 87 MET A O 1
ATOM 694 N N . SER A 1 88 ? -0.917 -7.850 5.195 1.00 88.19 88 SER A N 1
ATOM 695 C CA . SER A 1 88 ? -0.997 -8.444 6.538 1.00 88.19 88 SER A CA 1
ATOM 696 C C . SER A 1 88 ? -1.521 -7.464 7.584 1.00 88.19 88 SER A C 1
ATOM 698 O O . SER A 1 88 ? -2.501 -7.746 8.279 1.00 88.19 88 SER A O 1
ATOM 700 N N . GLN A 1 89 ? -0.904 -6.280 7.662 1.00 89.25 89 GLN A N 1
ATOM 701 C CA . GLN A 1 89 ? -1.346 -5.224 8.575 1.00 89.25 89 GLN A CA 1
ATOM 702 C C . GLN A 1 89 ? -2.758 -4.756 8.206 1.00 89.25 89 GLN A C 1
ATOM 704 O O . GLN A 1 89 ? -3.606 -4.576 9.078 1.00 89.25 89 GLN A O 1
ATOM 709 N N . GLY A 1 90 ? -3.029 -4.624 6.906 1.00 90.88 90 GLY A N 1
ATOM 710 C CA . GLY A 1 90 ? -4.316 -4.225 6.353 1.00 90.88 90 GLY A CA 1
ATOM 711 C C . GLY A 1 90 ? -5.449 -5.145 6.765 1.00 90.88 90 GLY A C 1
ATOM 712 O O . GLY A 1 90 ? -6.475 -4.660 7.236 1.00 90.88 90 GLY A O 1
ATOM 713 N N . PHE A 1 91 ? -5.246 -6.459 6.668 1.00 88.62 91 PHE A N 1
ATOM 714 C CA . PHE A 1 91 ? -6.219 -7.452 7.114 1.00 88.62 91 PHE A CA 1
ATOM 715 C C . PHE A 1 91 ? -6.602 -7.248 8.584 1.00 88.62 91 PHE A C 1
ATOM 717 O O . PHE A 1 91 ? -7.785 -7.133 8.906 1.00 88.62 91 PHE A O 1
ATOM 724 N N . LEU A 1 92 ? -5.609 -7.159 9.474 1.00 86.50 92 LEU A N 1
ATOM 725 C CA . LEU A 1 92 ? -5.836 -7.047 10.915 1.00 86.50 92 LEU A CA 1
ATOM 726 C C . LEU A 1 92 ? -6.524 -5.729 11.278 1.00 86.50 92 LEU A C 1
ATOM 728 O O . LEU A 1 92 ? -7.508 -5.721 12.017 1.00 86.50 92 LEU A O 1
ATOM 732 N N . VAL A 1 93 ? -6.017 -4.613 10.755 1.00 89.31 93 VAL A N 1
ATOM 733 C CA . VAL A 1 93 ? -6.538 -3.276 11.059 1.00 89.31 93 VAL A CA 1
ATOM 734 C C . VAL A 1 93 ? -7.961 -3.126 10.527 1.00 89.31 93 VAL A C 1
ATOM 736 O O . VAL A 1 93 ? -8.838 -2.653 11.251 1.00 89.31 93 VAL A O 1
ATOM 739 N N . PHE A 1 94 ? -8.219 -3.578 9.296 1.00 89.56 94 PHE A N 1
ATOM 740 C CA . PHE A 1 94 ? -9.559 -3.550 8.723 1.00 89.56 94 PHE A CA 1
ATOM 741 C C . PHE A 1 94 ? -10.518 -4.426 9.532 1.00 89.56 94 PHE A C 1
ATOM 743 O O . PHE A 1 94 ? -11.586 -3.956 9.918 1.00 89.56 94 PHE A O 1
ATOM 750 N N . TYR A 1 95 ? -10.122 -5.659 9.864 1.00 84.56 95 TYR A N 1
ATOM 751 C CA . TYR A 1 95 ? -10.919 -6.544 10.712 1.00 84.56 95 TYR A CA 1
ATOM 752 C C . TYR A 1 95 ? -11.270 -5.887 12.055 1.00 84.56 95 TYR A C 1
ATOM 754 O O . TYR A 1 95 ? -12.441 -5.847 12.441 1.00 84.56 95 TYR A O 1
ATOM 762 N N . ASN A 1 96 ? -10.284 -5.315 12.747 1.00 85.44 96 ASN A N 1
ATOM 763 C CA . ASN A 1 96 ? -10.508 -4.714 14.057 1.00 85.44 96 ASN A CA 1
ATOM 764 C C . ASN A 1 96 ? -11.473 -3.524 13.995 1.00 85.44 96 ASN A C 1
ATOM 766 O O . ASN A 1 96 ? -12.384 -3.403 14.815 1.00 85.44 96 ASN A O 1
ATOM 770 N N . VAL A 1 97 ? -11.288 -2.649 13.008 1.00 86.12 97 VAL A N 1
ATOM 771 C CA . VAL A 1 97 ? -12.094 -1.436 12.870 1.00 86.12 97 VAL A CA 1
ATOM 772 C C . VAL A 1 97 ? -13.504 -1.756 12.383 1.00 86.12 97 VAL A C 1
ATOM 774 O O . VAL A 1 97 ? -14.466 -1.205 12.915 1.00 86.12 97 VAL A O 1
ATOM 777 N N . PHE A 1 98 ? -13.662 -2.631 11.392 1.00 82.81 98 PHE A N 1
ATOM 778 C CA . PHE A 1 98 ? -14.950 -2.855 10.731 1.00 82.81 98 PHE A CA 1
ATOM 779 C C . PHE A 1 98 ? -15.781 -3.995 11.330 1.00 82.81 98 PHE A C 1
ATOM 781 O O . PHE A 1 98 ? -17.005 -3.914 11.275 1.00 82.81 98 PHE A O 1
ATOM 788 N N . TYR A 1 99 ? -15.155 -5.009 11.934 1.00 77.31 99 TYR A N 1
ATOM 789 C CA . TYR A 1 99 ? -15.858 -6.173 12.487 1.00 77.31 99 TYR A CA 1
ATOM 790 C C . TYR A 1 99 ? -15.743 -6.277 14.014 1.00 77.31 99 TYR A C 1
ATOM 792 O O . TYR A 1 99 ? -16.752 -6.470 14.692 1.00 77.31 99 TYR A O 1
ATOM 800 N N . GLU A 1 100 ? -14.541 -6.140 14.585 1.00 77.81 100 GLU A N 1
ATOM 801 C CA . GLU A 1 100 ? -14.327 -6.366 16.028 1.00 77.81 100 GLU A CA 1
ATOM 802 C C . GLU A 1 100 ? -14.860 -5.225 16.905 1.00 77.81 100 GLU A C 1
ATOM 804 O O . GLU A 1 100 ? -15.277 -5.468 18.037 1.00 77.81 100 GLU A O 1
ATOM 809 N N . SER A 1 101 ? -14.885 -3.993 16.391 1.00 77.31 101 SER A N 1
ATOM 810 C CA . SER A 1 101 ? -15.364 -2.819 17.133 1.00 77.31 101 SER A CA 1
ATOM 811 C C . SER A 1 101 ? -16.820 -2.939 17.595 1.00 77.31 101 SER A C 1
ATOM 813 O O . SER A 1 101 ? -17.168 -2.354 18.620 1.00 77.31 101 SER A O 1
ATOM 815 N N . LYS A 1 102 ? -17.658 -3.708 16.873 1.00 72.75 102 LYS A N 1
ATOM 816 C CA . LYS A 1 102 ? -19.091 -3.954 17.161 1.00 72.75 102 LYS A CA 1
ATOM 817 C C . LYS A 1 102 ? -19.894 -2.679 17.468 1.00 72.75 102 LYS A C 1
ATOM 819 O O . LYS A 1 102 ? -20.924 -2.718 18.136 1.00 72.75 102 LYS A O 1
ATOM 824 N N . ASP A 1 103 ? -19.430 -1.544 16.966 1.00 67.06 103 ASP A N 1
ATOM 825 C CA . ASP A 1 103 ? -19.904 -0.202 17.307 1.00 67.06 103 ASP A CA 1
ATOM 826 C C . ASP A 1 103 ? -21.038 0.285 16.392 1.00 67.06 103 ASP A C 1
ATOM 828 O O . ASP A 1 103 ? -21.709 1.263 16.707 1.00 67.06 103 ASP A O 1
ATOM 832 N N . LEU A 1 104 ? -21.309 -0.429 15.296 1.00 68.25 104 LEU A N 1
ATOM 833 C CA . LEU A 1 104 ? -22.376 -0.110 14.344 1.00 68.25 104 LEU A CA 1
ATOM 834 C C . LEU A 1 104 ? -23.759 -0.024 15.003 1.00 68.25 104 LEU A C 1
ATOM 836 O O . LEU A 1 104 ? -24.531 0.880 14.690 1.00 68.25 104 LEU A O 1
ATOM 840 N N . GLN A 1 105 ? -24.057 -0.908 15.962 1.00 64.56 105 GLN A N 1
ATOM 841 C CA . GLN A 1 105 ? -25.302 -0.840 16.738 1.00 64.56 105 GLN A CA 1
ATOM 842 C C . GLN A 1 105 ? -25.323 0.379 17.669 1.00 64.56 105 GLN A C 1
ATOM 844 O O . GLN A 1 105 ? -26.357 1.024 17.825 1.00 64.56 105 GLN A O 1
ATOM 849 N N . SER A 1 106 ? -24.168 0.740 18.229 1.00 64.88 106 SER A N 1
ATOM 850 C CA . SER A 1 106 ? -24.000 1.907 19.099 1.00 64.88 106 SER A CA 1
ATOM 851 C C . SER A 1 106 ? -24.082 3.233 18.344 1.00 64.88 106 SER A C 1
ATOM 853 O O . SER A 1 106 ? -24.340 4.256 18.972 1.00 64.88 106 SER A O 1
ATOM 855 N N . TYR A 1 107 ? -23.894 3.244 17.019 1.00 67.75 107 TYR A N 1
ATOM 856 C CA . TYR A 1 107 ? -24.096 4.439 16.198 1.00 67.75 107 TYR A CA 1
ATOM 857 C C . TYR A 1 107 ? -25.561 4.689 15.835 1.00 67.75 107 TYR A C 1
ATOM 859 O O . TYR A 1 107 ? -25.880 5.833 15.542 1.00 67.75 107 TYR A O 1
ATOM 867 N N . ARG A 1 108 ? -26.460 3.692 15.909 1.00 62.94 108 ARG A N 1
ATOM 868 C CA . ARG A 1 108 ? -27.890 3.855 15.560 1.00 62.94 108 ARG A CA 1
ATOM 869 C C . ARG A 1 108 ? -28.629 4.952 16.344 1.00 62.94 108 ARG A C 1
ATOM 871 O O . ARG A 1 108 ? -29.416 5.661 15.726 1.00 62.94 108 ARG A O 1
ATOM 878 N N . PRO A 1 109 ? -28.408 5.133 17.662 1.00 65.12 109 PRO A N 1
ATOM 879 C CA . PRO A 1 109 ? -29.031 6.225 18.415 1.00 65.12 109 PRO A CA 1
ATOM 880 C C . PRO A 1 109 ? -28.464 7.607 18.062 1.00 65.12 109 PRO A C 1
ATOM 882 O O . PRO A 1 109 ? -29.059 8.626 18.403 1.00 65.12 109 PRO A O 1
ATOM 885 N N . TYR A 1 110 ? -27.299 7.662 17.408 1.00 61.12 110 TYR A N 1
ATOM 886 C CA . TYR A 1 110 ? -26.681 8.900 16.958 1.00 61.12 110 TYR A CA 1
ATOM 887 C C . TYR A 1 110 ? -27.047 9.163 15.496 1.00 61.12 110 TYR A C 1
ATOM 889 O O . TYR A 1 110 ? -27.070 8.262 14.669 1.00 61.12 110 TYR A O 1
ATOM 897 N N . ALA A 1 111 ? -27.276 10.425 15.139 1.00 71.12 111 ALA A N 1
ATOM 898 C CA . ALA A 1 111 ? -27.663 10.815 13.784 1.00 71.12 111 ALA A CA 1
ATOM 899 C C . ALA A 1 111 ? -26.497 10.749 12.771 1.00 71.12 111 ALA A C 1
ATOM 901 O O . ALA A 1 111 ? -26.307 11.710 12.032 1.00 71.12 111 ALA A O 1
ATOM 902 N N . PHE A 1 112 ? -25.659 9.705 12.770 1.00 76.25 112 PHE A N 1
ATOM 903 C CA . PHE A 1 112 ? -24.611 9.483 11.764 1.00 76.25 112 PHE A CA 1
ATOM 904 C C . PHE A 1 112 ? -25.191 8.788 10.535 1.00 76.25 112 PHE A C 1
ATOM 906 O O . PHE A 1 112 ? -25.962 7.842 10.671 1.00 76.25 112 PHE A O 1
ATOM 913 N N . SER A 1 113 ? -24.796 9.221 9.336 1.00 79.81 113 SER A N 1
ATOM 914 C CA . SER A 1 113 ? -25.143 8.463 8.133 1.00 79.81 113 SER A CA 1
ATOM 915 C C . SER A 1 113 ? -24.226 7.253 7.955 1.00 79.81 113 SER A C 1
ATOM 917 O O . SER A 1 113 ? -23.067 7.251 8.372 1.00 79.81 113 SER A O 1
ATOM 919 N N . GLU A 1 114 ? -24.725 6.233 7.268 1.00 75.31 114 GLU A N 1
ATOM 920 C CA . GLU A 1 114 ? -23.958 5.046 6.882 1.00 75.31 114 GLU A CA 1
ATOM 921 C C . GLU A 1 114 ? -22.652 5.391 6.147 1.00 75.31 114 GLU A C 1
ATOM 923 O O . GLU A 1 114 ? -21.581 4.888 6.493 1.00 75.31 114 GLU A O 1
ATOM 928 N N . ALA A 1 115 ? -22.720 6.333 5.202 1.00 77.88 115 ALA A N 1
ATOM 929 C CA . ALA A 1 115 ? -21.551 6.837 4.487 1.00 77.88 115 ALA A CA 1
ATOM 930 C C . ALA A 1 115 ? -20.546 7.538 5.421 1.00 77.88 115 ALA A C 1
ATOM 932 O O . ALA A 1 115 ? -19.339 7.358 5.268 1.00 77.88 115 ALA A O 1
ATOM 933 N N . GLU A 1 116 ? -21.015 8.317 6.406 1.00 82.50 116 GLU A N 1
ATOM 934 C CA . GLU A 1 116 ? -20.137 8.953 7.400 1.00 82.50 116 GLU A CA 1
ATOM 935 C C . GLU A 1 116 ? -19.379 7.903 8.225 1.00 82.50 116 GLU A C 1
ATOM 937 O O . GLU A 1 116 ? -18.175 8.061 8.437 1.00 82.50 116 GLU A O 1
ATOM 942 N N . ILE A 1 117 ? -20.049 6.816 8.628 1.00 82.75 117 ILE A N 1
ATOM 943 C CA . ILE A 1 117 ? -19.449 5.709 9.390 1.00 82.75 117 ILE A CA 1
ATOM 944 C C . ILE A 1 117 ? -18.383 4.987 8.562 1.00 82.75 117 ILE A C 1
ATOM 946 O O . ILE A 1 117 ? -17.258 4.818 9.041 1.00 82.75 117 ILE A O 1
ATOM 950 N N . ILE A 1 118 ? -18.700 4.601 7.321 1.00 83.06 118 ILE A N 1
ATOM 951 C CA . ILE A 1 118 ? -17.747 3.922 6.429 1.00 83.06 118 ILE A CA 1
ATOM 952 C C . ILE A 1 118 ? -16.517 4.793 6.192 1.00 83.06 118 ILE A C 1
ATOM 954 O O . ILE A 1 118 ? -15.390 4.308 6.304 1.00 83.06 118 ILE A O 1
ATOM 958 N N . VAL A 1 119 ? -16.711 6.077 5.884 1.00 84.50 119 VAL A N 1
ATOM 959 C CA . VAL A 1 119 ? -15.596 6.990 5.613 1.00 84.50 119 VAL A CA 1
ATOM 960 C C . VAL A 1 119 ? -14.745 7.194 6.864 1.00 84.50 119 VAL A C 1
ATOM 962 O O . VAL A 1 119 ? -13.523 7.097 6.780 1.00 84.50 119 VAL A O 1
ATOM 965 N N . GLY A 1 120 ? -15.358 7.400 8.034 1.00 87.12 120 GLY A N 1
ATOM 966 C CA . GLY A 1 120 ? -14.628 7.538 9.297 1.00 87.12 120 GLY A CA 1
ATOM 967 C C . GLY A 1 120 ? -13.776 6.308 9.622 1.00 8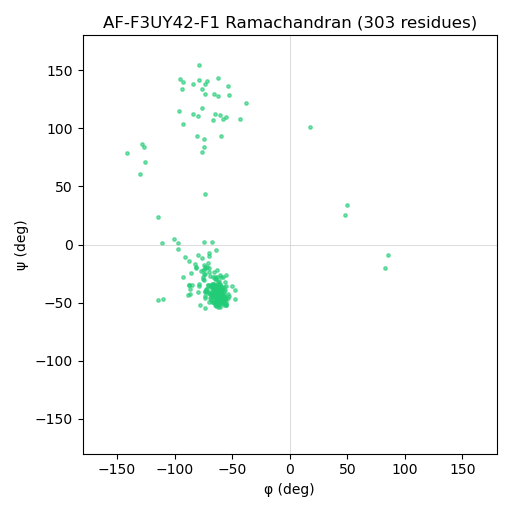7.12 120 GLY A C 1
ATOM 968 O O . GLY A 1 120 ? -12.588 6.439 9.914 1.00 87.12 120 GLY A O 1
ATOM 969 N N . LYS A 1 121 ? -14.350 5.108 9.489 1.00 90.06 121 LYS A N 1
ATOM 970 C CA . LYS A 1 121 ? -13.631 3.839 9.669 1.00 90.06 121 LYS A CA 1
ATOM 971 C C . LYS A 1 121 ? -12.502 3.662 8.654 1.00 90.06 121 LYS A C 1
ATOM 973 O O . LYS A 1 121 ? -11.387 3.317 9.036 1.00 90.06 121 LYS A O 1
ATOM 978 N N . SER A 1 122 ? -12.763 3.951 7.381 1.00 88.88 122 SER A N 1
ATOM 979 C CA . SER A 1 122 ? -11.770 3.832 6.306 1.00 88.88 122 SER A CA 1
ATOM 980 C C . SER A 1 122 ? -10.578 4.759 6.534 1.00 88.88 122 SER A C 1
ATOM 982 O O . SER A 1 122 ? -9.437 4.328 6.397 1.00 88.88 122 SER A O 1
ATOM 984 N N . ILE A 1 123 ? -10.822 6.006 6.954 1.00 90.75 123 ILE A N 1
ATOM 985 C CA . ILE A 1 123 ? -9.753 6.953 7.296 1.00 90.75 123 ILE A CA 1
ATOM 986 C C . ILE A 1 123 ? -8.916 6.421 8.464 1.00 90.75 123 ILE A C 1
ATOM 988 O O . ILE A 1 123 ? -7.691 6.478 8.390 1.00 90.75 123 ILE A O 1
ATOM 992 N N . SER A 1 124 ? -9.535 5.867 9.515 1.00 92.44 124 SER A N 1
ATOM 993 C CA . SER A 1 124 ? -8.791 5.252 10.625 1.00 92.44 124 SER A CA 1
ATOM 994 C C . SER A 1 124 ? -7.910 4.091 10.162 1.00 92.44 124 SER A C 1
ATOM 996 O O . SER A 1 124 ? -6.762 4.004 10.589 1.00 92.44 124 SER A O 1
ATOM 998 N N . VAL A 1 125 ? -8.414 3.236 9.264 1.00 91.88 125 VAL A N 1
ATOM 999 C CA . VAL A 1 125 ? -7.630 2.137 8.682 1.00 91.88 125 VAL A CA 1
ATOM 1000 C C . VAL A 1 125 ? -6.444 2.681 7.885 1.00 91.88 125 VAL A C 1
ATOM 1002 O O . VAL A 1 125 ? -5.307 2.321 8.176 1.00 91.88 125 VAL A O 1
ATOM 1005 N N . ILE A 1 126 ? -6.682 3.587 6.931 1.00 91.94 126 ILE A N 1
ATOM 1006 C CA . ILE A 1 126 ? -5.627 4.173 6.084 1.00 91.94 126 ILE A CA 1
ATOM 1007 C C . ILE A 1 126 ? -4.550 4.838 6.940 1.00 91.94 126 ILE A C 1
ATOM 1009 O O . ILE A 1 126 ? -3.360 4.632 6.713 1.00 91.94 126 ILE A O 1
ATOM 1013 N N . LEU A 1 127 ? -4.967 5.599 7.952 1.00 93.00 127 LEU A N 1
ATOM 1014 C CA . LEU A 1 127 ? -4.066 6.305 8.846 1.00 93.00 127 LEU A CA 1
ATOM 1015 C C . LEU A 1 127 ? -3.132 5.343 9.584 1.00 93.00 127 LEU A C 1
ATOM 1017 O O . LEU A 1 127 ? -1.927 5.567 9.619 1.00 93.00 127 LEU A O 1
ATOM 1021 N N . THR A 1 128 ? -3.662 4.248 10.126 1.00 91.56 128 THR A N 1
ATOM 1022 C CA . THR A 1 128 ? -2.845 3.222 10.784 1.00 91.56 128 THR A CA 1
ATOM 1023 C C . THR A 1 128 ? -1.925 2.493 9.806 1.00 91.56 128 THR A C 1
ATOM 1025 O O . THR A 1 128 ? -0.801 2.142 10.168 1.00 91.56 128 THR A O 1
ATOM 1028 N N . LEU A 1 129 ? -2.364 2.300 8.561 1.00 93.00 129 LEU A N 1
ATOM 1029 C CA . LEU A 1 129 ? -1.580 1.612 7.540 1.00 93.00 129 LEU A CA 1
ATOM 1030 C C . LEU A 1 129 ? -0.458 2.456 6.939 1.00 93.00 129 LEU A C 1
ATOM 1032 O O . LEU A 1 129 ? 0.410 1.868 6.306 1.00 93.00 129 LEU A O 1
ATOM 1036 N N . LEU A 1 130 ? -0.394 3.774 7.175 1.00 93.75 130 LEU A N 1
ATOM 1037 C CA . LEU A 1 130 ? 0.661 4.644 6.627 1.00 93.75 130 LEU A CA 1
ATOM 1038 C C . LEU A 1 130 ? 2.077 4.079 6.817 1.00 93.75 130 LEU A C 1
ATOM 1040 O O . LEU A 1 130 ? 2.889 4.142 5.901 1.00 93.75 130 LEU A O 1
ATOM 1044 N N . ILE A 1 131 ? 2.354 3.473 7.972 1.00 89.75 131 ILE A N 1
ATOM 1045 C CA . ILE A 1 131 ? 3.659 2.871 8.292 1.00 89.75 131 ILE A CA 1
ATOM 1046 C C . ILE A 1 131 ? 3.980 1.679 7.369 1.00 89.75 131 ILE A C 1
ATOM 1048 O O . ILE A 1 131 ? 5.143 1.414 7.084 1.00 89.75 131 ILE A O 1
ATOM 1052 N N . ALA A 1 132 ? 2.965 0.963 6.886 1.00 89.81 132 ALA A N 1
ATOM 1053 C CA . ALA A 1 132 ? 3.125 -0.182 5.996 1.00 89.81 132 ALA A CA 1
ATOM 1054 C C . ALA A 1 132 ? 3.189 0.213 4.510 1.00 89.81 132 ALA A C 1
ATOM 1056 O O . ALA A 1 132 ? 4.033 -0.305 3.783 1.00 89.81 132 ALA A O 1
ATOM 1057 N N . ILE A 1 133 ? 2.337 1.149 4.072 1.00 94.00 133 ILE A N 1
ATOM 1058 C CA . ILE A 1 133 ? 2.224 1.549 2.654 1.00 94.00 133 ILE A CA 1
ATOM 1059 C C . ILE A 1 133 ? 3.246 2.609 2.224 1.00 94.00 133 ILE A C 1
ATOM 1061 O O . ILE A 1 133 ? 3.719 2.558 1.092 1.00 94.00 133 ILE A O 1
ATOM 1065 N N . LEU A 1 134 ? 3.628 3.562 3.080 1.00 95.88 134 LEU A N 1
ATOM 1066 C CA . LEU A 1 134 ? 4.533 4.644 2.661 1.00 95.88 134 LEU A CA 1
ATOM 1067 C C . LEU A 1 134 ? 5.959 4.195 2.284 1.00 95.88 134 LEU A C 1
ATOM 1069 O O . LEU A 1 134 ? 6.489 4.760 1.328 1.00 95.88 134 LEU A O 1
ATOM 1073 N N . PRO A 1 135 ? 6.570 3.171 2.914 1.00 93.94 135 PRO A N 1
ATOM 1074 C CA . PRO A 1 135 ? 7.809 2.575 2.402 1.00 93.94 135 PRO A CA 1
ATOM 1075 C C . PRO A 1 135 ? 7.689 2.041 0.973 1.00 93.94 135 PRO A C 1
ATOM 1077 O O . PRO A 1 135 ? 8.614 2.144 0.174 1.00 93.94 135 PRO A O 1
ATOM 1080 N N . MET A 1 136 ? 6.534 1.475 0.617 1.00 95.12 136 MET A N 1
ATOM 1081 C CA . MET A 1 136 ? 6.292 1.038 -0.754 1.00 95.12 136 MET A CA 1
ATOM 1082 C C . MET A 1 136 ? 6.305 2.250 -1.689 1.00 95.12 136 MET A C 1
ATOM 1084 O O . MET A 1 136 ? 6.989 2.235 -2.709 1.00 95.12 136 MET A O 1
ATOM 1088 N N . PHE A 1 137 ? 5.600 3.324 -1.315 1.00 97.44 137 PHE A N 1
ATOM 1089 C CA . PHE A 1 137 ? 5.489 4.539 -2.128 1.00 97.44 137 PHE A CA 1
ATOM 1090 C C . PHE A 1 137 ? 6.845 5.212 -2.323 1.00 97.44 137 PHE A C 1
ATOM 1092 O O . PHE A 1 137 ? 7.115 5.721 -3.408 1.00 97.44 137 PHE A O 1
ATOM 1099 N N . SER A 1 138 ? 7.729 5.177 -1.321 1.00 97.12 138 SER A N 1
ATOM 1100 C CA . SER A 1 138 ? 9.059 5.761 -1.470 1.00 97.12 138 SER A CA 1
ATOM 1101 C C . SER A 1 138 ? 9.860 5.113 -2.599 1.00 97.12 138 SER A C 1
ATOM 1103 O O . SER A 1 138 ? 10.521 5.833 -3.336 1.00 97.12 138 SER A O 1
ATOM 1105 N N . TYR A 1 139 ? 9.759 3.796 -2.816 1.00 96.31 139 TYR A N 1
ATOM 1106 C CA . TYR A 1 139 ? 10.475 3.140 -3.920 1.00 96.31 139 TYR A CA 1
ATOM 1107 C C . TYR A 1 139 ? 9.962 3.548 -5.300 1.00 96.31 139 TYR A C 1
ATOM 1109 O O . TYR A 1 139 ? 10.757 3.720 -6.221 1.00 96.31 139 TYR A O 1
ATOM 1117 N N . PHE A 1 140 ? 8.652 3.760 -5.435 1.00 97.94 140 PHE A N 1
ATOM 1118 C CA . PHE A 1 140 ? 8.053 4.318 -6.649 1.00 97.94 140 PHE A CA 1
ATOM 1119 C C . PHE A 1 140 ? 8.571 5.728 -6.942 1.00 97.94 140 PHE A C 1
ATOM 1121 O O . PHE A 1 140 ? 8.961 6.025 -8.070 1.00 97.94 140 PHE A O 1
ATOM 1128 N N . LEU A 1 141 ? 8.611 6.587 -5.920 1.00 97.38 141 LEU A N 1
ATOM 1129 C CA . LEU A 1 141 ? 9.103 7.957 -6.060 1.00 97.38 141 LEU A CA 1
ATOM 1130 C C . LEU A 1 141 ? 10.597 7.986 -6.394 1.00 97.38 141 LEU A C 1
ATOM 1132 O O . LEU A 1 141 ? 11.005 8.704 -7.301 1.00 97.38 141 LEU A O 1
ATOM 1136 N N . VAL A 1 142 ? 11.412 7.177 -5.713 1.00 96.81 142 VAL A N 1
ATOM 1137 C CA . VAL A 1 142 ? 12.848 7.065 -6.009 1.00 96.81 142 VAL A CA 1
ATOM 1138 C C . VAL A 1 142 ? 13.074 6.601 -7.445 1.00 96.81 142 VAL A C 1
ATOM 1140 O O . VAL A 1 142 ? 13.908 7.186 -8.131 1.00 96.81 142 VAL A O 1
ATOM 1143 N N . LEU A 1 143 ? 12.327 5.599 -7.924 1.00 97.12 143 LEU A N 1
ATOM 1144 C CA . LEU A 1 143 ? 12.441 5.133 -9.306 1.00 97.12 143 LEU A CA 1
ATOM 1145 C C . LEU A 1 143 ? 12.137 6.258 -10.307 1.00 97.12 143 LEU A C 1
ATOM 1147 O O . LEU A 1 143 ? 12.894 6.450 -11.256 1.00 97.12 143 LEU A O 1
ATOM 1151 N N . ALA A 1 144 ? 11.077 7.034 -10.065 1.00 96.44 144 ALA A N 1
ATOM 1152 C CA . ALA A 1 144 ? 10.727 8.185 -10.895 1.00 96.44 144 ALA A CA 1
ATOM 1153 C C . ALA A 1 144 ? 11.828 9.257 -10.928 1.00 96.44 144 ALA A C 1
ATOM 1155 O O . ALA A 1 144 ? 12.100 9.820 -11.987 1.00 96.44 144 ALA A O 1
ATOM 1156 N N . PHE A 1 145 ? 12.479 9.529 -9.792 1.00 95.62 145 PHE A N 1
ATOM 1157 C CA . PHE A 1 145 ? 13.597 10.474 -9.734 1.00 95.62 145 PHE A CA 1
ATOM 1158 C C . PHE A 1 145 ? 14.860 9.937 -10.418 1.00 95.62 145 PHE A C 1
ATOM 1160 O O . PHE A 1 145 ? 15.516 10.678 -11.146 1.00 95.62 145 PHE A O 1
ATOM 1167 N N . GLN A 1 146 ? 15.194 8.658 -10.223 1.00 94.75 146 GLN A N 1
ATOM 1168 C CA . GLN A 1 146 ? 16.361 8.037 -10.858 1.00 94.75 146 GLN A CA 1
ATOM 1169 C C . GLN A 1 146 ? 16.185 7.855 -12.374 1.00 94.75 146 GLN A C 1
ATOM 1171 O O . GLN A 1 146 ? 17.178 7.802 -13.093 1.00 94.75 146 GLN A O 1
ATOM 1176 N N . GLY A 1 147 ? 14.946 7.788 -12.875 1.00 91.06 147 GLY A N 1
ATOM 1177 C CA . GLY A 1 147 ? 14.619 7.599 -14.294 1.00 91.06 147 GLY A CA 1
ATOM 1178 C C . GLY A 1 147 ? 14.986 8.761 -15.230 1.00 91.06 147 GLY A C 1
ATOM 1179 O O . GLY A 1 147 ? 14.682 8.700 -16.416 1.00 91.06 147 GLY A O 1
ATOM 1180 N N . GLY A 1 148 ? 15.604 9.834 -14.729 1.00 86.00 148 GLY A N 1
ATOM 1181 C CA . GLY A 1 148 ? 16.140 10.937 -15.537 1.00 86.00 148 GLY A CA 1
ATOM 1182 C C . GLY A 1 148 ? 15.126 12.011 -15.950 1.00 86.00 148 GLY A C 1
ATOM 1183 O O . GLY A 1 148 ? 15.528 13.142 -16.210 1.00 86.00 148 GLY A O 1
ATOM 1184 N N . ASN A 1 149 ? 13.820 11.718 -15.940 1.00 90.50 149 ASN A N 1
ATOM 1185 C CA . ASN A 1 149 ? 12.761 12.707 -16.180 1.00 90.50 149 ASN A CA 1
ATOM 1186 C C . ASN A 1 149 ? 11.693 12.689 -15.067 1.00 90.50 149 ASN A C 1
ATOM 1188 O O . ASN A 1 149 ? 10.657 12.037 -15.219 1.00 90.50 149 ASN A O 1
ATOM 1192 N N . PRO A 1 150 ? 11.892 13.439 -13.967 1.00 90.75 150 PRO A N 1
ATOM 1193 C CA . PRO A 1 150 ? 10.932 13.485 -12.864 1.00 90.75 150 PRO A CA 1
ATOM 1194 C C . PRO A 1 150 ? 9.566 14.073 -13.245 1.00 90.75 150 PRO A C 1
ATOM 1196 O O . PRO A 1 150 ? 8.560 13.676 -12.661 1.00 90.75 150 PRO A O 1
ATOM 1199 N N . PHE A 1 151 ? 9.498 14.986 -14.224 1.00 93.00 151 PHE A N 1
ATOM 1200 C CA . PHE A 1 151 ? 8.234 15.605 -14.647 1.00 93.00 151 PHE A CA 1
ATOM 1201 C C . PHE A 1 151 ? 7.270 14.595 -15.266 1.00 93.00 151 PHE A C 1
ATOM 1203 O O . PHE A 1 151 ? 6.064 14.703 -15.063 1.00 93.00 151 PHE A O 1
ATOM 1210 N N . LEU A 1 152 ? 7.799 13.604 -15.988 1.00 94.00 152 LEU A N 1
ATOM 1211 C CA . LEU A 1 152 ? 7.016 12.488 -16.513 1.00 94.00 152 LEU A CA 1
ATOM 1212 C C . LEU A 1 152 ? 6.932 11.333 -15.506 1.00 94.00 152 LEU A C 1
ATOM 1214 O O . LEU A 1 152 ? 5.857 10.778 -15.284 1.00 94.00 152 LEU A O 1
ATOM 1218 N N . GLY A 1 153 ? 8.050 10.995 -14.861 1.00 95.56 153 GLY A N 1
ATOM 1219 C CA . GLY A 1 153 ? 8.152 9.854 -13.957 1.00 95.56 153 GLY A CA 1
ATOM 1220 C C . GLY A 1 153 ? 7.258 9.969 -12.724 1.00 95.56 153 GLY A C 1
ATOM 1221 O O . GLY A 1 153 ? 6.645 8.981 -12.329 1.00 95.56 153 GLY A O 1
ATOM 1222 N N . LEU A 1 154 ? 7.137 11.157 -12.114 1.00 97.25 154 LEU A N 1
ATOM 1223 C CA . LEU A 1 154 ? 6.346 11.337 -10.891 1.00 97.25 154 LEU A CA 1
ATOM 1224 C C . LEU A 1 154 ? 4.840 11.131 -11.121 1.00 97.25 154 LEU A C 1
ATOM 1226 O O . LEU A 1 154 ? 4.253 10.344 -10.376 1.00 97.25 154 LEU A O 1
ATOM 1230 N N . PRO A 1 155 ? 4.191 11.748 -12.132 1.00 97.81 155 PRO A N 1
ATOM 1231 C CA . PRO A 1 155 ? 2.800 11.434 -12.462 1.00 97.81 155 PRO A CA 1
ATOM 1232 C C . PRO A 1 155 ? 2.557 9.939 -12.705 1.00 97.81 155 PRO A C 1
ATOM 1234 O O . PRO A 1 155 ? 1.578 9.386 -12.200 1.00 97.81 155 PRO A O 1
ATOM 1237 N N . LEU A 1 156 ? 3.463 9.266 -13.421 1.00 97.81 156 LEU A N 1
ATOM 1238 C CA . LEU A 1 156 ? 3.357 7.831 -13.699 1.00 97.81 156 LEU A CA 1
ATOM 1239 C C . LEU A 1 156 ? 3.526 6.985 -12.434 1.00 97.81 156 LEU A C 1
ATOM 1241 O O . LEU A 1 156 ? 2.770 6.038 -12.223 1.00 97.81 156 LEU A O 1
ATOM 1245 N N . ALA A 1 157 ? 4.463 7.347 -11.558 1.00 98.00 157 ALA A N 1
ATOM 1246 C CA . ALA A 1 157 ? 4.654 6.687 -10.272 1.00 98.00 157 ALA A CA 1
ATOM 1247 C C . ALA A 1 157 ? 3.441 6.864 -9.352 1.00 98.00 157 ALA A C 1
ATOM 1249 O O . ALA A 1 157 ? 3.026 5.902 -8.712 1.00 98.00 157 ALA A O 1
ATOM 1250 N N . LEU A 1 158 ? 2.827 8.051 -9.314 1.00 98.12 158 LEU A N 1
ATOM 1251 C CA . LEU A 1 158 ? 1.592 8.285 -8.558 1.00 98.12 158 LEU A CA 1
ATOM 1252 C C . LEU A 1 158 ? 0.428 7.449 -9.098 1.00 98.12 158 LEU A C 1
ATOM 1254 O O . LEU A 1 158 ? -0.327 6.868 -8.316 1.00 98.12 158 LEU A O 1
ATOM 1258 N N . LEU A 1 159 ? 0.307 7.334 -10.423 1.00 98.12 159 LEU A N 1
ATOM 1259 C CA . LEU A 1 159 ? -0.684 6.464 -11.052 1.00 98.12 159 LEU A CA 1
ATOM 1260 C C . LEU A 1 159 ? -0.427 4.986 -10.716 1.00 98.12 159 LEU A C 1
ATOM 1262 O O . LEU A 1 159 ? -1.352 4.258 -10.359 1.00 98.12 159 LEU A O 1
ATOM 1266 N N . ALA A 1 160 ? 0.829 4.547 -10.759 1.00 98.06 160 ALA A N 1
ATOM 1267 C CA . ALA A 1 160 ? 1.222 3.191 -10.397 1.00 98.06 160 ALA A CA 1
ATOM 1268 C C . ALA A 1 160 ? 0.948 2.868 -8.919 1.00 98.06 160 ALA A C 1
ATOM 1270 O O . ALA A 1 160 ? 0.376 1.820 -8.610 1.00 98.06 160 ALA A O 1
ATOM 1271 N N . ILE A 1 161 ? 1.268 3.803 -8.019 1.00 98.19 161 ILE A N 1
ATOM 1272 C CA . ILE A 1 161 ? 0.923 3.742 -6.596 1.00 98.19 161 ILE A CA 1
ATOM 1273 C C . ILE A 1 161 ? -0.589 3.578 -6.423 1.00 98.19 161 ILE A C 1
ATOM 1275 O O . ILE A 1 161 ? -1.020 2.723 -5.645 1.00 98.19 161 ILE A O 1
ATOM 1279 N N . LEU A 1 162 ? -1.395 4.368 -7.137 1.00 97.62 162 LEU A N 1
ATOM 1280 C CA . LEU A 1 162 ? -2.853 4.311 -7.050 1.00 97.62 162 LEU A CA 1
ATOM 1281 C C . LEU A 1 162 ? -3.387 2.935 -7.466 1.00 97.62 162 LEU A C 1
ATOM 1283 O O . LEU A 1 162 ? -4.196 2.350 -6.740 1.00 97.62 162 LEU A O 1
ATOM 1287 N N . ILE A 1 163 ? -2.922 2.398 -8.597 1.00 98.25 163 ILE A N 1
ATOM 1288 C CA . ILE A 1 163 ? -3.360 1.090 -9.100 1.00 98.25 163 ILE A CA 1
ATOM 1289 C C . ILE A 1 163 ? -2.956 -0.033 -8.141 1.00 98.25 163 ILE A C 1
ATOM 1291 O O . ILE A 1 163 ? -3.818 -0.806 -7.716 1.00 98.25 163 ILE A O 1
ATOM 1295 N N . LEU A 1 164 ? -1.687 -0.101 -7.730 1.00 97.56 164 LEU A N 1
ATOM 1296 C CA . LEU A 1 164 ? -1.223 -1.161 -6.833 1.00 97.56 164 LEU A CA 1
ATOM 1297 C C . LEU A 1 164 ? -1.906 -1.085 -5.458 1.00 97.56 164 LEU A C 1
ATOM 1299 O O . LEU A 1 164 ? -2.353 -2.104 -4.929 1.00 97.56 164 LEU A O 1
ATOM 1303 N N . SER A 1 165 ? -2.057 0.119 -4.900 1.00 95.50 165 SER A N 1
ATOM 1304 C CA . SER A 1 165 ? -2.746 0.321 -3.617 1.00 95.50 165 SER A CA 1
ATOM 1305 C C . SER A 1 165 ? -4.220 -0.070 -3.692 1.00 95.50 165 SER A C 1
ATOM 1307 O O . SER A 1 165 ? -4.755 -0.625 -2.730 1.00 95.50 165 SER A O 1
ATOM 1309 N N . SER A 1 166 ? -4.876 0.173 -4.831 1.00 95.81 166 SER A N 1
ATOM 1310 C CA . SER A 1 166 ? -6.258 -0.259 -5.065 1.00 95.81 166 SER A CA 1
ATOM 1311 C C . SER A 1 166 ? -6.360 -1.781 -5.062 1.00 95.81 166 SER A C 1
ATOM 1313 O O . SER A 1 166 ? -7.200 -2.329 -4.352 1.00 95.81 166 SER A O 1
ATOM 1315 N N . VAL A 1 167 ? -5.460 -2.477 -5.766 1.00 97.44 167 VAL A N 1
ATOM 1316 C CA . VAL A 1 167 ? -5.423 -3.948 -5.767 1.00 97.44 167 VAL A CA 1
ATOM 1317 C C . VAL A 1 167 ? -5.204 -4.502 -4.364 1.00 97.44 167 VAL A C 1
ATOM 1319 O O . VAL A 1 167 ? -5.977 -5.351 -3.924 1.00 97.44 167 VAL A O 1
ATOM 1322 N N . ILE A 1 168 ? -4.213 -3.988 -3.631 1.00 95.25 168 ILE A N 1
ATOM 1323 C CA . ILE A 1 168 ? -3.947 -4.395 -2.243 1.00 95.25 168 ILE A CA 1
ATOM 1324 C C . ILE A 1 168 ? -5.191 -4.179 -1.376 1.00 95.25 168 ILE A C 1
ATOM 1326 O O . ILE A 1 168 ? -5.602 -5.081 -0.646 1.00 95.25 168 ILE A O 1
ATOM 1330 N N . THR A 1 169 ? -5.829 -3.013 -1.489 1.00 93.00 169 THR A N 1
ATOM 1331 C CA . THR A 1 169 ? -7.032 -2.682 -0.718 1.00 93.00 169 THR A CA 1
ATOM 1332 C C . THR A 1 169 ? -8.177 -3.638 -1.042 1.00 93.00 169 THR A C 1
ATOM 1334 O O . THR A 1 169 ? -8.784 -4.189 -0.128 1.00 93.00 169 THR A O 1
ATOM 1337 N N . PHE A 1 170 ? -8.463 -3.897 -2.320 1.00 94.81 170 PHE A N 1
ATOM 1338 C CA . PHE A 1 170 ? -9.537 -4.812 -2.703 1.00 94.81 170 PHE A CA 1
ATOM 1339 C C . PHE A 1 170 ? -9.254 -6.252 -2.275 1.00 94.81 170 PHE A C 1
ATOM 1341 O O . PHE A 1 170 ? -10.165 -6.922 -1.792 1.00 94.81 170 PHE A O 1
ATOM 1348 N N . LEU A 1 171 ? -8.004 -6.713 -2.368 1.00 94.81 171 LEU A N 1
ATOM 1349 C CA . LEU A 1 171 ? -7.606 -8.019 -1.845 1.00 94.81 171 LEU A CA 1
ATOM 1350 C C . LEU A 1 171 ? -7.823 -8.110 -0.334 1.00 94.81 171 LEU A C 1
ATOM 1352 O O . LEU A 1 171 ? -8.365 -9.110 0.126 1.00 94.81 171 LEU A O 1
ATOM 1356 N N . ILE A 1 172 ? -7.468 -7.073 0.434 1.00 92.12 172 ILE A N 1
ATOM 1357 C CA . ILE A 1 172 ? -7.732 -7.022 1.880 1.00 92.12 172 ILE A CA 1
ATOM 1358 C C . ILE A 1 172 ? -9.237 -7.098 2.153 1.00 92.12 172 ILE A C 1
ATOM 1360 O O . ILE A 1 172 ? -9.661 -7.909 2.974 1.00 92.12 172 ILE A O 1
ATOM 1364 N N . LEU A 1 173 ? -10.050 -6.293 1.462 1.00 90.12 173 LEU A N 1
ATOM 1365 C CA . LEU A 1 173 ? -11.506 -6.280 1.642 1.00 90.12 173 LEU A CA 1
ATOM 1366 C C . LEU A 1 173 ? -12.121 -7.656 1.372 1.00 90.12 173 LEU A C 1
ATOM 1368 O O . LEU A 1 173 ? -12.896 -8.158 2.183 1.00 90.12 173 LEU A O 1
ATOM 1372 N N . ILE A 1 174 ? -11.735 -8.281 0.259 1.00 90.69 174 ILE A N 1
ATOM 1373 C CA . ILE A 1 174 ? -12.165 -9.627 -0.127 1.00 90.69 174 ILE A CA 1
ATOM 1374 C C . ILE A 1 174 ? -11.705 -10.653 0.913 1.00 90.69 174 ILE A C 1
ATOM 1376 O O . ILE A 1 174 ? -12.514 -11.449 1.391 1.00 90.69 174 ILE A O 1
ATOM 1380 N N . ALA A 1 175 ? -10.428 -10.624 1.298 1.00 89.06 175 ALA A N 1
ATOM 1381 C CA . ALA A 1 175 ? -9.859 -11.560 2.258 1.00 89.06 175 ALA A CA 1
ATOM 1382 C C . ALA A 1 175 ? -10.575 -11.471 3.608 1.00 89.06 175 ALA A C 1
ATOM 1384 O O . ALA A 1 175 ? -11.036 -12.491 4.115 1.00 89.06 175 ALA A O 1
ATOM 1385 N N . VAL A 1 176 ? -10.736 -10.267 4.170 1.00 86.06 176 VAL A N 1
ATOM 1386 C CA . VAL A 1 176 ? -11.455 -10.086 5.438 1.00 86.06 176 VAL A CA 1
ATOM 1387 C C . VAL A 1 176 ? -12.898 -10.562 5.300 1.00 86.06 176 VAL A C 1
ATOM 1389 O O . VAL A 1 176 ? -13.373 -11.307 6.155 1.00 86.06 176 VAL A O 1
ATOM 1392 N N . HIS A 1 177 ? -13.586 -10.204 4.218 1.00 83.69 177 HIS A N 1
ATOM 1393 C CA . HIS A 1 177 ? -14.976 -10.603 3.996 1.00 83.69 177 HIS A CA 1
ATOM 1394 C C . HIS A 1 177 ? -15.174 -12.122 4.015 1.00 83.69 177 HIS A C 1
ATOM 1396 O O . HIS A 1 177 ? -15.996 -12.639 4.771 1.00 83.69 177 HIS A O 1
ATOM 1402 N N . PHE A 1 178 ? -14.395 -12.861 3.226 1.00 84.44 178 PHE A N 1
ATOM 1403 C CA . PHE A 1 178 ? -14.555 -14.313 3.138 1.00 84.44 178 PHE A CA 1
ATOM 1404 C C . PHE A 1 178 ? -14.029 -15.034 4.378 1.00 84.44 178 PHE A C 1
ATOM 1406 O O . PHE A 1 178 ? -14.682 -15.951 4.878 1.00 84.44 178 PHE A O 1
ATOM 1413 N N . ILE A 1 179 ? -12.883 -14.609 4.917 1.00 82.88 179 ILE A N 1
ATOM 1414 C CA . ILE A 1 179 ? -12.262 -15.272 6.066 1.00 82.88 179 ILE A CA 1
ATOM 1415 C C . ILE A 1 179 ? -13.140 -15.120 7.316 1.00 82.88 179 ILE A C 1
ATOM 1417 O O . ILE A 1 179 ? -13.378 -16.108 8.013 1.00 82.88 179 ILE A O 1
ATOM 1421 N N . THR A 1 180 ? -13.694 -13.930 7.573 1.00 76.00 180 THR A N 1
ATOM 1422 C CA . THR A 1 180 ? -14.533 -13.670 8.763 1.00 76.00 180 THR A CA 1
ATOM 1423 C C . THR A 1 180 ? -15.853 -14.440 8.764 1.00 76.00 180 THR A C 1
ATOM 1425 O O . THR A 1 180 ? -16.402 -14.741 9.829 1.00 76.00 180 THR A O 1
ATOM 1428 N N . LYS A 1 181 ? -16.346 -14.836 7.585 1.00 76.50 181 LYS A N 1
ATOM 1429 C CA . LYS A 1 181 ? -17.534 -15.687 7.451 1.00 76.50 181 LYS A CA 1
ATOM 1430 C C . LYS A 1 181 ? -17.288 -17.150 7.821 1.00 76.50 181 LYS A C 1
ATOM 1432 O O . LYS A 1 181 ? -18.254 -17.852 8.135 1.00 76.50 181 LYS A O 1
ATOM 1437 N N . THR A 1 182 ? -16.042 -17.619 7.848 1.00 79.50 182 THR A N 1
ATOM 1438 C CA . THR A 1 182 ? -15.735 -19.014 8.194 1.00 79.50 182 THR A CA 1
ATOM 1439 C C . THR A 1 182 ? -15.908 -19.284 9.695 1.00 79.50 182 THR A C 1
ATOM 1441 O O . THR A 1 182 ? -15.502 -18.495 10.551 1.00 79.50 182 THR A O 1
ATOM 1444 N N . ALA A 1 183 ? -16.495 -20.434 10.047 1.00 75.81 183 ALA A N 1
ATOM 1445 C CA . ALA A 1 183 ? -16.670 -20.835 11.448 1.00 75.81 183 ALA A CA 1
ATOM 1446 C C . ALA A 1 183 ? -15.324 -21.021 12.174 1.00 75.81 183 ALA A C 1
ATOM 1448 O O . ALA A 1 183 ? -15.202 -20.697 13.356 1.00 75.81 183 ALA A O 1
ATOM 1449 N N . PHE A 1 184 ? -14.304 -21.485 11.446 1.00 78.06 184 PHE A N 1
ATOM 1450 C CA . PHE A 1 184 ? -12.952 -21.671 11.962 1.00 78.06 184 PHE A CA 1
ATOM 1451 C C . PHE A 1 184 ? -12.311 -20.346 12.390 1.00 78.06 184 PHE A C 1
ATOM 1453 O O . PHE A 1 184 ? -11.840 -20.241 13.524 1.00 78.06 184 PHE A O 1
ATOM 1460 N N . PHE A 1 185 ? -12.367 -19.311 11.539 1.00 81.12 185 PHE A N 1
ATOM 1461 C CA . PHE A 1 185 ? -11.850 -17.992 11.903 1.00 81.12 185 PHE A CA 1
ATOM 1462 C C . PHE A 1 185 ? -12.595 -17.423 13.111 1.00 81.12 185 PHE A C 1
ATOM 1464 O O . PHE A 1 185 ? -11.955 -16.949 14.041 1.00 81.12 185 PHE A O 1
ATOM 1471 N N . ARG A 1 186 ? -13.931 -17.536 13.169 1.00 75.25 186 ARG A N 1
ATOM 1472 C CA . ARG A 1 186 ? -14.702 -17.056 14.333 1.00 75.25 186 ARG A CA 1
ATOM 1473 C C . ARG A 1 186 ? -14.278 -17.720 15.647 1.00 75.25 186 ARG A C 1
ATOM 1475 O O . ARG A 1 186 ? -14.226 -17.041 16.669 1.00 75.25 186 ARG A O 1
ATOM 1482 N N . LYS A 1 187 ? -13.956 -19.018 15.622 1.00 81.00 187 LYS A N 1
ATOM 1483 C CA . LYS A 1 187 ? -13.524 -19.781 16.805 1.00 81.00 187 LYS A CA 1
ATOM 1484 C C . LYS A 1 187 ? -12.095 -19.439 17.245 1.00 81.00 187 LYS A C 1
ATOM 1486 O O . LYS A 1 187 ? -11.848 -19.320 18.440 1.00 81.00 187 LYS A O 1
ATOM 1491 N N . TYR A 1 188 ? -11.170 -19.254 16.301 1.00 80.69 188 TYR A N 1
ATOM 1492 C CA . TYR A 1 188 ? -9.737 -19.065 16.580 1.00 80.69 188 TYR A CA 1
ATOM 1493 C C . TYR A 1 188 ? -9.205 -17.676 16.202 1.00 80.69 188 TYR A C 1
ATOM 1495 O O . TYR A 1 188 ? -8.005 -17.511 15.988 1.00 80.69 188 TYR A O 1
ATOM 1503 N N . LYS A 1 189 ? -10.078 -16.663 16.138 1.00 75.06 189 LYS A N 1
ATOM 1504 C CA . LYS A 1 189 ? -9.787 -15.335 15.567 1.00 75.06 189 LYS A CA 1
ATOM 1505 C C . LYS A 1 189 ? -8.479 -14.715 16.055 1.00 75.06 189 LYS A C 1
ATOM 1507 O O . LYS A 1 189 ? -7.679 -14.260 15.249 1.00 75.06 189 LYS A O 1
ATOM 1512 N N . THR A 1 190 ? -8.233 -14.735 17.365 1.00 75.00 190 THR A N 1
ATOM 1513 C CA . THR A 1 190 ? -7.062 -14.087 17.969 1.00 75.00 190 THR A CA 1
ATOM 1514 C C . THR A 1 190 ? -5.782 -14.788 17.539 1.00 75.00 190 THR A C 1
ATOM 1516 O O . THR A 1 190 ? -4.801 -14.135 17.203 1.00 75.00 190 THR A O 1
ATOM 1519 N N . ILE A 1 191 ? -5.804 -16.122 17.503 1.00 80.44 191 ILE A N 1
ATOM 1520 C CA . ILE A 1 191 ? -4.664 -16.929 17.074 1.00 80.44 191 ILE A CA 1
ATOM 1521 C C . ILE A 1 191 ? -4.430 -16.708 15.583 1.00 80.44 191 ILE A C 1
ATOM 1523 O O . ILE A 1 191 ? -3.317 -16.392 15.188 1.00 80.44 191 ILE A O 1
ATOM 1527 N N . LEU A 1 192 ? -5.477 -16.802 14.763 1.00 79.00 192 LEU A N 1
ATOM 1528 C CA . LEU A 1 192 ? -5.344 -16.727 13.313 1.00 79.00 192 LEU A CA 1
ATOM 1529 C C . LEU A 1 192 ? -4.900 -15.335 12.841 1.00 79.00 192 LEU A C 1
ATOM 1531 O O . LEU A 1 192 ? -3.980 -15.242 12.034 1.00 79.00 192 LEU A O 1
ATOM 1535 N N . SER A 1 193 ? -5.456 -14.256 13.403 1.00 77.12 193 SER A N 1
ATOM 1536 C CA . SER A 1 193 ? -4.992 -12.890 13.124 1.00 77.12 193 SER A CA 1
ATOM 1537 C C . SER A 1 193 ? -3.536 -12.682 13.544 1.00 77.12 193 SER A C 1
ATOM 1539 O O . SER A 1 193 ? -2.768 -12.091 12.789 1.00 77.12 193 SER A O 1
ATOM 1541 N N . ASN A 1 194 ? -3.122 -13.208 14.702 1.00 80.62 194 ASN A N 1
ATOM 1542 C CA . ASN A 1 194 ? -1.735 -13.100 15.160 1.00 80.62 194 ASN A CA 1
ATOM 1543 C C . ASN A 1 194 ? -0.770 -13.961 14.331 1.00 80.62 194 ASN A C 1
ATOM 1545 O O . ASN A 1 194 ? 0.359 -13.543 14.103 1.00 80.62 194 ASN A O 1
ATOM 1549 N N . VAL A 1 195 ? -1.200 -15.132 13.853 1.00 82.62 195 VAL A N 1
ATOM 1550 C CA . VAL A 1 195 ? -0.406 -16.007 12.976 1.00 82.62 195 VAL A CA 1
ATOM 1551 C C . VAL A 1 195 ? -0.229 -15.370 11.599 1.00 82.62 195 VAL A C 1
ATOM 1553 O O . VAL A 1 195 ? 0.896 -15.306 11.115 1.00 82.62 195 VAL A O 1
ATOM 1556 N N . ILE A 1 196 ? -1.297 -14.834 10.995 1.00 82.19 196 ILE A N 1
ATOM 1557 C CA . ILE A 1 196 ? -1.219 -14.083 9.729 1.00 82.19 196 ILE A CA 1
ATOM 1558 C C . ILE A 1 196 ? -0.290 -12.877 9.888 1.00 82.19 196 ILE A C 1
ATOM 1560 O O . ILE A 1 196 ? 0.560 -12.625 9.031 1.00 82.19 196 ILE A O 1
ATOM 1564 N N . LEU A 1 197 ? -0.423 -12.152 11.003 1.00 81.00 197 LEU A N 1
ATOM 1565 C CA . LEU A 1 197 ? 0.435 -11.019 11.318 1.00 81.00 197 LEU A CA 1
ATOM 1566 C C . LEU A 1 197 ? 1.898 -11.447 11.418 1.00 81.00 197 LEU A C 1
ATOM 1568 O O . LEU A 1 197 ? 2.743 -10.874 10.738 1.00 81.00 197 LEU A O 1
ATOM 1572 N N . ALA A 1 198 ? 2.193 -12.452 12.245 1.00 82.06 198 ALA A N 1
ATOM 1573 C CA . ALA A 1 198 ? 3.547 -12.914 12.503 1.00 82.06 198 ALA A CA 1
ATOM 1574 C C . ALA A 1 198 ? 4.191 -13.485 11.238 1.00 82.06 198 ALA A C 1
ATOM 1576 O O . ALA A 1 198 ? 5.248 -13.009 10.841 1.00 82.06 198 ALA A O 1
ATOM 1577 N N . LEU A 1 199 ? 3.543 -14.438 10.563 1.00 82.75 199 LEU A N 1
ATOM 1578 C CA . LEU A 1 199 ? 4.104 -15.094 9.381 1.00 82.75 199 LEU A CA 1
ATOM 1579 C C . LEU A 1 199 ? 4.379 -14.100 8.257 1.00 82.75 199 LEU A C 1
ATOM 1581 O O . LEU A 1 199 ? 5.476 -14.084 7.705 1.00 82.75 199 LEU A O 1
ATOM 1585 N N . VAL A 1 200 ? 3.410 -13.243 7.933 1.00 80.25 200 VAL A N 1
ATOM 1586 C CA . VAL A 1 200 ? 3.558 -12.339 6.790 1.00 80.25 200 VAL A CA 1
ATOM 1587 C C . VAL A 1 200 ? 4.427 -11.136 7.147 1.00 80.25 200 VAL A C 1
ATOM 1589 O O . VAL A 1 200 ? 5.215 -10.706 6.311 1.00 80.25 200 VAL A O 1
ATOM 1592 N N . SER A 1 201 ? 4.369 -10.610 8.376 1.00 80.44 201 SER A N 1
ATOM 1593 C CA . SER A 1 201 ? 5.218 -9.473 8.767 1.00 80.44 201 SER A CA 1
ATOM 1594 C C . SER A 1 201 ? 6.674 -9.876 8.971 1.00 80.44 201 SER A C 1
ATOM 1596 O O . SER A 1 201 ? 7.564 -9.208 8.448 1.00 80.44 201 SER A O 1
ATOM 1598 N N . VAL A 1 202 ? 6.928 -10.983 9.679 1.00 83.62 202 VAL A N 1
ATOM 1599 C CA . VAL A 1 202 ? 8.285 -11.530 9.832 1.00 83.62 202 VAL A CA 1
ATOM 1600 C C . VAL A 1 202 ? 8.811 -11.978 8.475 1.00 83.62 202 VAL A C 1
ATOM 1602 O O . VAL A 1 202 ? 9.944 -11.651 8.140 1.00 83.62 202 VAL A O 1
ATOM 1605 N N . GLY A 1 203 ? 7.980 -12.633 7.659 1.00 81.50 203 GLY A N 1
ATOM 1606 C CA . GLY A 1 203 ? 8.323 -12.999 6.288 1.00 81.50 203 GLY A CA 1
ATOM 1607 C C . GLY A 1 203 ? 8.692 -11.787 5.434 1.00 81.50 203 GLY A C 1
ATOM 1608 O O . GLY A 1 203 ? 9.720 -11.808 4.773 1.00 81.50 203 GLY A O 1
ATOM 1609 N N . SER A 1 204 ? 7.926 -10.696 5.499 1.00 82.38 204 SER A N 1
ATOM 1610 C CA . SER A 1 204 ? 8.212 -9.467 4.741 1.00 82.38 204 SER A CA 1
ATOM 1611 C C . SER A 1 204 ? 9.505 -8.792 5.200 1.00 82.38 204 SER A C 1
ATOM 1613 O O . SER A 1 204 ? 10.296 -8.357 4.367 1.00 82.38 204 SER A O 1
ATOM 1615 N N . PHE A 1 205 ? 9.757 -8.740 6.511 1.00 81.31 205 PHE A N 1
ATOM 1616 C CA . PHE A 1 205 ? 11.009 -8.209 7.053 1.00 81.31 205 PHE A CA 1
ATOM 1617 C C . PHE A 1 205 ? 12.211 -9.085 6.676 1.00 81.31 205 PHE A C 1
ATOM 1619 O O . PHE A 1 205 ? 13.249 -8.573 6.264 1.00 81.31 205 PHE A O 1
ATOM 1626 N N . PHE A 1 206 ? 12.060 -10.408 6.766 1.00 79.94 206 PHE A N 1
ATOM 1627 C CA . PHE A 1 206 ? 13.082 -11.367 6.360 1.00 79.94 206 PHE A CA 1
ATOM 1628 C C . PHE A 1 206 ? 13.383 -11.262 4.862 1.00 79.94 206 PHE A C 1
ATOM 1630 O O . PHE A 1 206 ? 14.548 -11.178 4.480 1.00 79.94 206 PHE A O 1
ATOM 1637 N N . LEU A 1 207 ? 12.347 -11.188 4.019 1.00 79.75 207 LEU A N 1
ATOM 1638 C CA . LEU A 1 207 ? 12.482 -10.951 2.583 1.00 79.75 207 LEU A CA 1
ATOM 1639 C C . LEU A 1 207 ? 13.217 -9.639 2.323 1.00 79.75 207 LEU A C 1
ATOM 1641 O O . LEU A 1 207 ? 14.199 -9.638 1.592 1.00 79.75 207 LEU A O 1
ATOM 1645 N N . TYR A 1 208 ? 12.809 -8.542 2.963 1.00 81.75 208 TYR A N 1
ATOM 1646 C CA . TYR A 1 208 ? 13.479 -7.247 2.842 1.00 81.75 208 TYR A CA 1
ATOM 1647 C C . TYR A 1 208 ? 14.970 -7.321 3.197 1.00 81.75 208 TYR A C 1
ATOM 1649 O O . TYR A 1 208 ? 15.819 -6.821 2.455 1.00 81.75 208 TYR A O 1
ATOM 1657 N N . PHE A 1 209 ? 15.304 -7.970 4.313 1.00 79.62 209 PHE A N 1
ATOM 1658 C CA . PHE A 1 209 ? 16.685 -8.153 4.749 1.00 79.62 209 PHE A CA 1
ATOM 1659 C C . PHE A 1 209 ? 17.494 -8.996 3.751 1.00 79.62 209 PHE A C 1
ATOM 1661 O O . PHE A 1 209 ? 18.597 -8.604 3.368 1.00 79.62 209 PHE A O 1
ATOM 1668 N N . MET A 1 210 ? 16.929 -10.110 3.274 1.00 77.50 210 MET A N 1
ATOM 1669 C CA . MET A 1 210 ? 17.545 -10.961 2.252 1.00 77.50 210 MET A CA 1
ATOM 1670 C C . MET A 1 210 ? 17.772 -10.209 0.942 1.00 77.50 210 MET A C 1
ATOM 1672 O O . MET A 1 210 ? 18.860 -10.296 0.386 1.00 77.50 210 MET A O 1
ATOM 1676 N N . ILE A 1 211 ? 16.800 -9.416 0.485 1.00 78.88 211 ILE A N 1
ATOM 1677 C CA . ILE A 1 211 ? 16.921 -8.592 -0.725 1.00 78.88 211 ILE A CA 1
ATOM 1678 C C . ILE A 1 211 ? 18.106 -7.636 -0.602 1.00 78.88 211 ILE A C 1
ATOM 1680 O O . ILE A 1 211 ? 18.942 -7.589 -1.500 1.00 78.88 211 ILE A O 1
ATOM 1684 N N . ASN A 1 212 ? 18.215 -6.915 0.516 1.00 74.81 212 ASN A N 1
ATOM 1685 C CA . ASN A 1 212 ? 19.318 -5.978 0.729 1.00 74.81 212 ASN A CA 1
ATOM 1686 C C . ASN A 1 212 ? 20.674 -6.700 0.819 1.00 74.81 212 ASN A C 1
ATOM 1688 O O . ASN A 1 212 ? 21.650 -6.238 0.235 1.00 74.81 212 ASN A O 1
ATOM 1692 N N . GLN A 1 213 ? 20.744 -7.859 1.482 1.00 72.50 213 GLN A N 1
ATOM 1693 C CA . GLN A 1 213 ? 21.984 -8.635 1.585 1.00 72.50 213 GLN A CA 1
ATOM 1694 C C . GLN A 1 213 ? 22.415 -9.250 0.244 1.00 72.50 213 GLN A C 1
ATOM 1696 O O . GLN A 1 213 ? 23.601 -9.235 -0.091 1.00 72.50 213 GLN A O 1
ATOM 1701 N N . MET A 1 214 ? 21.469 -9.797 -0.525 1.00 67.06 214 MET A N 1
ATOM 1702 C CA . MET A 1 214 ? 21.726 -10.360 -1.851 1.00 67.06 214 MET A CA 1
ATOM 1703 C C . MET A 1 214 ? 22.125 -9.263 -2.832 1.00 67.06 214 MET A C 1
ATOM 1705 O O . MET A 1 214 ? 23.078 -9.462 -3.575 1.00 67.06 214 MET A O 1
ATOM 1709 N N . ASN A 1 215 ? 21.491 -8.087 -2.775 1.00 66.19 215 ASN A N 1
ATOM 1710 C CA . ASN A 1 215 ? 21.845 -6.950 -3.621 1.00 66.19 215 ASN A CA 1
ATOM 1711 C C . ASN A 1 215 ? 23.309 -6.521 -3.428 1.00 66.19 215 ASN A C 1
ATOM 1713 O O . ASN A 1 215 ? 24.036 -6.384 -4.408 1.00 66.19 215 ASN A O 1
ATOM 1717 N N . SER A 1 216 ? 23.793 -6.430 -2.183 1.00 61.53 216 SER A N 1
ATOM 1718 C CA . SER A 1 216 ? 25.209 -6.128 -1.913 1.00 61.53 216 SER A CA 1
ATOM 1719 C C . SER A 1 216 ? 26.176 -7.132 -2.552 1.00 61.53 216 SER A C 1
ATOM 1721 O O . SER A 1 216 ? 27.300 -6.769 -2.878 1.00 61.53 216 SER A O 1
ATOM 1723 N N . ARG A 1 217 ? 25.760 -8.390 -2.757 1.00 57.25 217 ARG A N 1
ATOM 1724 C CA . ARG A 1 217 ? 26.560 -9.423 -3.441 1.00 57.25 217 ARG A CA 1
ATOM 1725 C C . ARG A 1 217 ? 26.374 -9.398 -4.961 1.00 57.25 217 ARG A C 1
ATOM 1727 O O . ARG A 1 217 ? 27.338 -9.593 -5.693 1.00 57.25 217 ARG A O 1
ATOM 1734 N N . SER A 1 218 ? 25.159 -9.147 -5.440 1.00 57.81 218 SER A N 1
ATOM 1735 C CA . SER A 1 218 ? 24.818 -9.055 -6.864 1.00 57.81 218 SER A CA 1
ATOM 1736 C C . SER A 1 218 ? 25.469 -7.854 -7.545 1.00 57.81 218 SER A C 1
ATOM 1738 O O . SER A 1 218 ? 25.957 -7.993 -8.662 1.00 57.81 218 SER A O 1
ATOM 1740 N N . VAL A 1 219 ? 25.570 -6.710 -6.858 1.00 57.84 219 VAL A N 1
ATOM 1741 C CA . VAL A 1 219 ? 26.310 -5.527 -7.337 1.00 57.84 219 VAL A CA 1
ATOM 1742 C C . VAL A 1 219 ? 27.802 -5.840 -7.505 1.00 57.84 219 VAL A C 1
ATOM 1744 O O . VAL A 1 219 ? 28.415 -5.406 -8.477 1.00 57.84 219 VAL A O 1
ATOM 1747 N N . VAL A 1 220 ? 28.376 -6.650 -6.609 1.00 57.91 220 VAL A N 1
ATOM 1748 C CA . VAL A 1 220 ? 29.781 -7.093 -6.686 1.00 57.91 220 VAL A CA 1
ATOM 1749 C C . VAL A 1 220 ? 29.992 -8.103 -7.822 1.00 57.91 220 VAL A C 1
ATOM 1751 O O . VAL A 1 220 ? 30.989 -8.023 -8.533 1.00 57.91 220 VAL A O 1
ATOM 1754 N N . ASN A 1 221 ? 29.036 -9.009 -8.042 1.00 59.41 221 ASN A N 1
ATOM 1755 C CA . ASN A 1 221 ? 29.157 -10.101 -9.016 1.00 59.41 221 ASN A CA 1
ATOM 1756 C C . ASN A 1 221 ? 28.510 -9.817 -10.388 1.00 59.41 221 ASN A C 1
ATOM 1758 O O . ASN A 1 221 ? 28.534 -10.692 -11.250 1.00 59.41 221 ASN A O 1
ATOM 1762 N N . ARG A 1 222 ? 27.920 -8.629 -10.598 1.00 59.25 222 ARG A N 1
ATOM 1763 C CA . ARG A 1 222 ? 27.150 -8.242 -11.803 1.00 59.25 222 ARG A CA 1
ATOM 1764 C C . ARG A 1 222 ? 26.076 -9.261 -12.213 1.00 59.25 222 ARG A C 1
ATOM 1766 O O . ARG A 1 222 ? 25.822 -9.460 -13.399 1.00 59.25 222 ARG A O 1
ATOM 1773 N N . THR A 1 223 ? 25.453 -9.925 -11.245 1.00 64.88 223 THR A N 1
ATOM 1774 C CA . THR A 1 223 ? 24.378 -10.887 -11.507 1.00 64.88 223 THR A CA 1
ATOM 1775 C C . THR A 1 223 ? 23.015 -10.216 -11.417 1.00 64.88 223 THR A C 1
ATOM 1777 O O . THR A 1 223 ? 22.738 -9.480 -10.470 1.00 64.88 223 THR A O 1
ATOM 1780 N N . GLU A 1 224 ? 22.145 -10.487 -12.392 1.00 70.12 224 GLU A N 1
ATOM 1781 C CA . GLU A 1 224 ? 20.784 -9.950 -12.401 1.00 70.12 224 GLU A CA 1
ATOM 1782 C C . GLU A 1 224 ? 19.979 -10.441 -11.189 1.00 70.12 224 GLU A C 1
ATOM 1784 O O . GLU A 1 224 ? 19.868 -11.643 -10.920 1.00 70.12 224 GLU A O 1
ATOM 1789 N N . VAL A 1 225 ? 19.373 -9.500 -10.461 1.00 81.19 225 VAL A N 1
ATOM 1790 C CA . VAL A 1 225 ? 18.450 -9.811 -9.366 1.00 81.19 225 VAL A CA 1
ATOM 1791 C C . VAL A 1 225 ? 17.111 -10.236 -9.966 1.00 81.19 225 VAL A C 1
ATOM 1793 O O . VAL A 1 225 ? 16.442 -9.441 -10.623 1.00 81.19 225 VAL A O 1
ATOM 1796 N N . LYS A 1 226 ? 16.682 -11.478 -9.716 1.00 85.56 226 LYS A N 1
ATOM 1797 C CA . LYS A 1 226 ? 15.365 -11.971 -10.150 1.00 85.56 226 LYS A CA 1
ATOM 1798 C C . LYS A 1 226 ? 14.251 -11.482 -9.222 1.00 85.56 226 LYS A C 1
ATOM 1800 O O . LYS A 1 226 ? 14.416 -11.448 -8.001 1.00 85.56 226 LYS A O 1
ATOM 1805 N N . ALA A 1 227 ? 13.102 -11.137 -9.802 1.00 87.31 227 ALA A N 1
ATOM 1806 C CA . ALA A 1 227 ? 11.910 -10.791 -9.037 1.00 87.31 227 ALA A CA 1
ATOM 1807 C C . ALA A 1 227 ? 11.263 -12.044 -8.418 1.00 87.31 227 ALA A C 1
ATOM 1809 O O . ALA A 1 227 ? 10.965 -13.001 -9.128 1.00 87.31 227 ALA A O 1
ATOM 1810 N N . PHE A 1 228 ? 10.985 -12.013 -7.114 1.00 85.50 228 PHE A N 1
ATOM 1811 C CA . PHE A 1 228 ? 10.184 -13.017 -6.406 1.00 85.50 228 PHE A CA 1
ATOM 1812 C C . PHE A 1 228 ? 8.742 -13.037 -6.905 1.00 85.50 228 PHE A C 1
ATOM 1814 O O . PHE A 1 228 ? 8.125 -14.095 -6.988 1.00 85.50 228 PHE A O 1
ATOM 1821 N N . PHE A 1 229 ? 8.213 -11.863 -7.251 1.00 89.69 229 PHE A N 1
ATOM 1822 C CA . PHE A 1 229 ? 6.897 -11.716 -7.852 1.00 89.69 229 PHE A CA 1
ATOM 1823 C C . PHE A 1 229 ? 7.014 -10.899 -9.150 1.00 89.69 229 PHE A C 1
ATOM 1825 O O . PHE A 1 229 ? 6.830 -9.678 -9.137 1.00 89.69 229 PHE A O 1
ATOM 1832 N N . PRO A 1 230 ? 7.350 -11.563 -10.279 1.00 91.06 230 PRO A N 1
ATOM 1833 C CA . PRO A 1 230 ? 7.595 -10.914 -11.568 1.00 91.06 230 PRO A CA 1
ATOM 1834 C C . PRO A 1 230 ? 6.512 -9.933 -12.035 1.00 91.06 230 PRO A C 1
ATOM 1836 O O . PRO A 1 230 ? 6.887 -8.893 -12.568 1.00 91.06 230 PRO A O 1
ATOM 1839 N N . PRO A 1 231 ? 5.200 -10.150 -11.789 1.00 95.25 231 PRO A N 1
ATOM 1840 C CA . PRO A 1 231 ? 4.178 -9.199 -12.225 1.00 95.25 231 PRO A CA 1
ATOM 1841 C C . PRO A 1 231 ? 4.378 -7.761 -11.725 1.00 95.25 231 PRO A C 1
ATOM 1843 O O . PRO A 1 231 ? 3.944 -6.829 -12.395 1.00 95.25 231 PRO A O 1
ATOM 1846 N N . VAL A 1 232 ? 5.047 -7.539 -10.586 1.00 95.81 232 VAL A N 1
ATOM 1847 C CA . VAL A 1 232 ? 5.317 -6.179 -10.077 1.00 95.81 232 VAL A CA 1
ATOM 1848 C C . VAL A 1 232 ? 6.340 -5.425 -10.938 1.00 95.81 232 VAL A C 1
ATOM 1850 O O . VAL A 1 232 ? 6.333 -4.195 -10.944 1.00 95.81 232 VAL A O 1
ATOM 1853 N N . GLN A 1 233 ? 7.164 -6.119 -11.731 1.00 95.50 233 GLN A N 1
ATOM 1854 C CA . GLN A 1 233 ? 8.075 -5.476 -12.688 1.00 95.50 233 GLN A CA 1
ATOM 1855 C C . GLN A 1 233 ? 7.325 -4.645 -13.738 1.00 95.50 233 GLN A C 1
ATOM 1857 O O . GLN A 1 233 ? 7.844 -3.629 -14.178 1.00 95.50 233 GLN A O 1
ATOM 1862 N N . ALA A 1 234 ? 6.064 -4.964 -14.046 1.00 97.19 234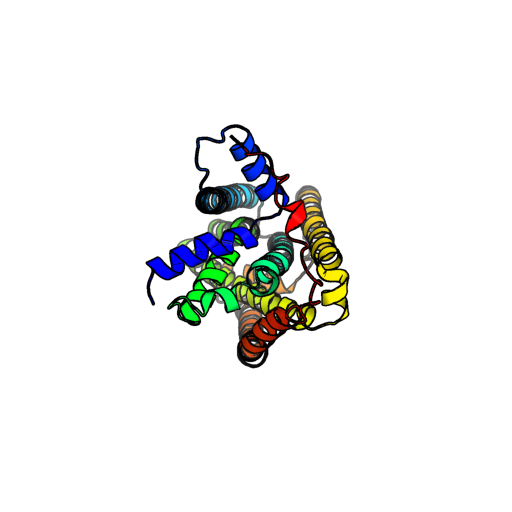 ALA A N 1
ATOM 1863 C CA . ALA A 1 234 ? 5.258 -4.153 -14.959 1.00 97.19 234 ALA A CA 1
ATOM 1864 C C . ALA A 1 234 ? 5.153 -2.679 -14.521 1.00 97.19 234 ALA A C 1
ATOM 1866 O O . ALA A 1 234 ? 5.099 -1.781 -15.358 1.00 97.19 234 ALA A O 1
ATOM 1867 N N . PHE A 1 235 ? 5.158 -2.409 -13.212 1.00 98.00 235 PHE A N 1
ATOM 1868 C CA . PHE A 1 235 ? 5.162 -1.041 -12.700 1.00 98.00 235 PHE A CA 1
ATOM 1869 C C . PHE A 1 235 ? 6.494 -0.325 -12.935 1.00 98.00 235 PHE A C 1
ATOM 1871 O O . PHE A 1 235 ? 6.504 0.876 -13.188 1.00 98.00 235 PHE A O 1
ATOM 1878 N N . TYR A 1 236 ? 7.603 -1.060 -12.858 1.00 97.44 236 TYR A N 1
ATOM 1879 C CA . TYR A 1 236 ? 8.926 -0.539 -13.175 1.00 97.44 236 TYR A CA 1
ATOM 1880 C C . TYR A 1 236 ? 8.999 -0.111 -14.640 1.00 97.44 236 TYR A C 1
ATOM 1882 O O . TYR A 1 236 ? 9.332 1.035 -14.949 1.00 97.44 236 TYR A O 1
ATOM 1890 N N . ASP A 1 237 ? 8.612 -1.027 -15.528 1.00 96.81 237 ASP A N 1
ATOM 1891 C CA . ASP A 1 237 ? 8.660 -0.827 -16.972 1.00 96.81 237 ASP A CA 1
ATOM 1892 C C . ASP A 1 237 ? 7.722 0.299 -17.412 1.00 96.81 237 ASP A C 1
ATOM 1894 O O . ASP A 1 237 ? 8.066 1.085 -18.293 1.00 96.81 237 ASP A O 1
ATOM 1898 N N . PHE A 1 238 ? 6.559 0.424 -16.768 1.00 97.75 238 PHE A N 1
ATOM 1899 C CA . PHE A 1 238 ? 5.612 1.507 -17.017 1.00 97.75 238 PHE A CA 1
ATOM 1900 C C . PHE A 1 238 ? 6.164 2.886 -16.642 1.00 97.75 238 PHE A C 1
ATOM 1902 O O . PHE A 1 238 ? 5.953 3.845 -17.377 1.00 97.75 238 PHE A O 1
ATOM 1909 N N . ILE A 1 239 ? 6.877 3.004 -15.519 1.00 97.56 239 ILE A N 1
ATOM 1910 C CA . ILE A 1 239 ? 7.397 4.298 -15.052 1.00 97.56 239 ILE A CA 1
ATOM 1911 C C . ILE A 1 239 ? 8.564 4.772 -15.919 1.00 97.56 239 ILE A C 1
ATOM 1913 O O . ILE A 1 239 ? 8.647 5.962 -16.219 1.00 97.56 239 ILE A O 1
ATOM 1917 N N . LEU A 1 240 ? 9.455 3.862 -16.325 1.00 96.62 240 LEU A N 1
ATOM 1918 C CA . LEU A 1 240 ? 10.642 4.219 -17.109 1.00 96.62 240 LEU A CA 1
ATOM 1919 C C . LEU A 1 240 ? 10.389 4.241 -18.621 1.00 96.62 240 LEU A C 1
ATOM 1921 O O . LEU A 1 240 ? 10.952 5.075 -19.325 1.00 96.62 240 LEU A O 1
ATOM 1925 N N . HIS A 1 241 ? 9.530 3.354 -19.125 1.00 95.50 241 HIS A N 1
ATOM 1926 C CA . HIS A 1 241 ? 9.253 3.190 -20.554 1.00 95.50 241 HIS A CA 1
ATOM 1927 C C . HIS A 1 241 ? 7.737 3.189 -20.833 1.00 95.50 241 HIS A C 1
ATOM 1929 O O . HIS A 1 241 ? 7.207 2.213 -21.372 1.00 95.50 241 HIS A O 1
ATOM 1935 N N . PRO A 1 242 ? 7.013 4.278 -20.506 1.00 94.00 242 PRO A N 1
ATOM 1936 C CA . PRO A 1 242 ? 5.545 4.331 -20.551 1.00 94.00 242 PRO A CA 1
ATOM 1937 C C . PRO A 1 242 ? 4.944 4.142 -21.944 1.00 94.00 242 PRO A C 1
ATOM 1939 O O . PRO A 1 242 ? 3.780 3.781 -22.056 1.00 94.00 242 PRO A O 1
ATOM 1942 N N . PHE A 1 243 ? 5.708 4.397 -23.007 1.00 94.31 243 PHE A N 1
ATOM 1943 C CA . PHE A 1 243 ? 5.234 4.280 -24.390 1.00 94.31 243 PHE A CA 1
ATOM 1944 C C . PHE A 1 243 ? 5.595 2.941 -25.040 1.00 94.31 243 PHE A C 1
ATOM 1946 O O . PHE A 1 243 ? 5.191 2.677 -26.171 1.00 94.31 243 PHE A O 1
ATOM 1953 N N . HIS A 1 244 ? 6.348 2.085 -24.345 1.00 96.00 244 HIS A N 1
ATOM 1954 C CA . HIS A 1 244 ? 6.670 0.760 -24.850 1.00 96.00 244 HIS A CA 1
ATOM 1955 C C . HIS A 1 244 ? 5.452 -0.161 -24.711 1.00 96.00 244 HIS A C 1
ATOM 1957 O O . HIS A 1 244 ? 4.803 -0.214 -23.664 1.00 96.00 244 HIS A O 1
ATOM 1963 N N . THR A 1 245 ? 5.140 -0.912 -25.768 1.00 94.88 245 THR A N 1
ATOM 1964 C CA . THR A 1 245 ? 3.926 -1.742 -25.843 1.00 94.88 245 THR A CA 1
ATOM 1965 C C . THR A 1 245 ? 3.864 -2.774 -24.721 1.00 94.88 245 THR A C 1
ATOM 1967 O O . THR A 1 245 ? 2.821 -2.929 -24.090 1.00 94.88 245 THR A O 1
ATOM 1970 N N . ALA A 1 246 ? 4.986 -3.431 -24.410 1.00 94.81 246 ALA A N 1
ATOM 1971 C CA . ALA A 1 246 ? 5.051 -4.406 -23.322 1.00 94.81 246 ALA A CA 1
ATOM 1972 C C . ALA A 1 246 ? 4.779 -3.769 -21.946 1.00 94.81 246 ALA A C 1
ATOM 1974 O O . ALA A 1 246 ? 4.042 -4.343 -21.144 1.00 94.81 246 ALA A O 1
ATOM 1975 N N . SER A 1 247 ? 5.301 -2.562 -21.697 1.00 95.75 247 SER A N 1
ATOM 1976 C CA . SER A 1 247 ? 5.084 -1.822 -20.448 1.00 95.75 247 SER A CA 1
ATOM 1977 C C . SER A 1 247 ? 3.617 -1.438 -20.275 1.00 95.75 247 SER A C 1
ATOM 1979 O O . SER A 1 247 ? 3.038 -1.633 -19.206 1.00 95.75 247 SER A O 1
ATOM 1981 N N . LEU A 1 248 ? 2.991 -0.942 -21.348 1.00 96.00 248 LEU A N 1
ATOM 1982 C CA . LEU A 1 248 ? 1.569 -0.603 -21.366 1.00 96.00 248 LEU A CA 1
ATOM 1983 C C . LEU A 1 248 ? 0.693 -1.830 -21.123 1.00 96.00 248 LEU A C 1
ATOM 1985 O O . LEU A 1 248 ? -0.217 -1.765 -20.304 1.00 96.00 248 LEU A O 1
ATOM 1989 N N . LEU A 1 249 ? 0.975 -2.952 -21.788 1.00 96.62 249 LEU A N 1
ATOM 1990 C CA . LEU A 1 249 ? 0.223 -4.195 -21.603 1.00 96.62 249 LEU A CA 1
ATOM 1991 C C . LEU A 1 249 ? 0.371 -4.748 -20.184 1.00 96.62 249 LEU A C 1
ATOM 1993 O O . LEU A 1 249 ? -0.626 -5.131 -19.573 1.00 96.62 249 LEU A O 1
ATOM 1997 N N . GLY A 1 250 ? 1.589 -4.744 -19.634 1.00 96.31 250 GLY A N 1
ATOM 1998 C CA . GLY A 1 250 ? 1.835 -5.159 -18.255 1.00 96.31 250 GLY A CA 1
ATOM 1999 C C . GLY A 1 250 ? 1.053 -4.303 -17.256 1.00 96.31 250 GLY A C 1
ATOM 2000 O O . GLY A 1 250 ? 0.388 -4.833 -16.363 1.00 96.31 250 GLY A O 1
ATOM 2001 N N . PHE A 1 251 ? 1.072 -2.980 -17.435 1.00 97.50 251 PHE A N 1
ATOM 2002 C CA . PHE A 1 251 ? 0.326 -2.056 -16.584 1.00 97.50 251 PHE A CA 1
ATOM 2003 C C . PHE A 1 251 ? -1.194 -2.194 -16.748 1.00 97.50 251 PHE A C 1
ATOM 2005 O O . PHE A 1 251 ? -1.923 -2.247 -15.756 1.00 97.50 251 PHE A O 1
ATOM 2012 N N . LEU A 1 252 ? -1.687 -2.326 -17.983 1.00 97.38 252 LEU A N 1
ATOM 2013 C CA . LEU A 1 252 ? -3.098 -2.588 -18.273 1.00 97.38 252 LEU A CA 1
ATOM 2014 C C . LEU A 1 252 ? -3.571 -3.907 -17.656 1.00 97.38 252 LEU A C 1
ATOM 2016 O O . LEU A 1 252 ? -4.702 -3.973 -17.180 1.00 97.38 252 LEU A O 1
ATOM 2020 N N . GLY A 1 253 ? -2.708 -4.924 -17.585 1.00 97.88 253 GLY A N 1
ATOM 2021 C CA . GLY A 1 253 ? -2.978 -6.152 -16.841 1.00 97.88 253 GLY A CA 1
ATOM 2022 C C . GLY A 1 253 ? -3.313 -5.873 -15.372 1.00 97.88 253 GLY A C 1
ATOM 2023 O O . GLY A 1 253 ? -4.316 -6.369 -14.859 1.00 97.88 253 GLY A O 1
ATOM 2024 N N . TRP A 1 254 ? -2.548 -5.005 -14.707 1.00 98.25 254 TRP A N 1
ATOM 2025 C CA . TRP A 1 254 ? -2.838 -4.576 -13.333 1.00 98.25 254 TRP A CA 1
ATOM 2026 C C . TRP A 1 254 ? -4.110 -3.736 -13.212 1.00 98.25 254 TRP A C 1
ATOM 2028 O O . TRP A 1 254 ? -4.858 -3.907 -12.248 1.00 98.25 254 TRP A O 1
ATOM 2038 N N . VAL A 1 255 ? -4.399 -2.873 -14.189 1.00 98.12 255 VAL A N 1
ATOM 2039 C CA . VAL A 1 255 ? -5.667 -2.125 -14.244 1.00 98.12 255 VAL A CA 1
ATOM 2040 C C . VAL A 1 255 ? -6.856 -3.082 -14.376 1.00 98.12 255 VAL A C 1
ATOM 2042 O O . VAL A 1 255 ? -7.847 -2.930 -13.661 1.00 98.12 255 VAL A O 1
ATOM 2045 N N . ALA A 1 256 ? -6.751 -4.107 -15.225 1.00 98.12 256 ALA A N 1
ATOM 2046 C CA . ALA A 1 256 ? -7.781 -5.130 -15.389 1.00 98.12 256 ALA A CA 1
ATOM 2047 C C . ALA A 1 256 ? -7.984 -5.946 -14.102 1.00 98.12 256 ALA A C 1
ATOM 2049 O O . ALA A 1 256 ? -9.123 -6.168 -13.689 1.00 98.12 256 ALA A O 1
ATOM 2050 N N . VAL A 1 257 ? -6.898 -6.326 -13.417 1.00 98.25 257 VAL A N 1
ATOM 2051 C CA . VAL A 1 257 ? -6.966 -6.974 -12.096 1.00 98.25 257 VAL A CA 1
ATOM 2052 C C . VAL A 1 257 ? -7.658 -6.065 -11.078 1.00 98.25 257 VAL A C 1
ATOM 2054 O O . VAL A 1 257 ? -8.556 -6.517 -10.369 1.00 98.25 257 VAL A O 1
ATOM 2057 N N . ALA A 1 258 ? -7.305 -4.779 -11.024 1.00 97.88 258 ALA A N 1
ATOM 2058 C CA . ALA A 1 258 ? -7.952 -3.817 -10.137 1.00 97.88 258 ALA A CA 1
ATOM 2059 C C . ALA A 1 258 ? -9.456 -3.696 -10.426 1.00 97.88 258 ALA A C 1
ATOM 2061 O O . ALA A 1 258 ? -10.258 -3.723 -9.493 1.00 97.88 258 ALA A O 1
ATOM 2062 N N . ALA A 1 259 ? -9.845 -3.623 -11.702 1.00 97.88 259 ALA A N 1
ATOM 2063 C CA . ALA A 1 259 ? -11.241 -3.555 -12.124 1.00 97.88 259 ALA A CA 1
ATOM 2064 C C . ALA A 1 259 ? -12.024 -4.828 -11.758 1.00 97.88 259 ALA A C 1
ATOM 2066 O O . ALA A 1 259 ? -13.141 -4.738 -11.244 1.00 97.88 259 ALA A O 1
ATOM 2067 N N . LEU A 1 260 ? -11.430 -6.008 -11.956 1.00 97.88 260 LEU A N 1
ATOM 2068 C CA . LEU A 1 260 ? -12.028 -7.291 -11.581 1.00 97.88 260 LEU A CA 1
ATOM 2069 C C . LEU A 1 260 ? -12.240 -7.390 -10.066 1.00 97.88 260 LEU A C 1
ATOM 2071 O O . LEU A 1 260 ? -13.321 -7.754 -9.602 1.00 97.88 260 LEU A O 1
ATOM 2075 N N . LEU A 1 261 ? -11.224 -7.037 -9.279 1.00 97.12 261 LEU A N 1
ATOM 2076 C CA . LEU A 1 261 ? -11.319 -7.054 -7.821 1.00 97.12 261 LEU A CA 1
ATOM 2077 C C . LEU A 1 261 ? -12.331 -6.025 -7.314 1.00 97.12 261 LEU A C 1
ATOM 2079 O O . LEU A 1 261 ? -13.130 -6.339 -6.433 1.00 97.12 261 LEU A O 1
ATOM 2083 N N . PHE A 1 262 ? -12.358 -4.828 -7.904 1.00 95.25 262 PHE A N 1
ATOM 2084 C CA . PHE A 1 262 ? -13.378 -3.824 -7.617 1.00 95.25 262 PHE A CA 1
ATOM 2085 C C . PHE A 1 262 ? -14.785 -4.359 -7.895 1.00 95.25 262 PHE A C 1
ATOM 2087 O O . PHE A 1 262 ? -15.682 -4.190 -7.069 1.00 95.25 262 PHE A O 1
ATOM 2094 N N . PHE A 1 263 ? -14.982 -5.049 -9.021 1.00 95.56 263 PHE A N 1
ATOM 2095 C CA . PHE A 1 263 ? -16.259 -5.669 -9.355 1.00 95.56 263 PHE A CA 1
ATOM 2096 C C . PHE A 1 263 ? -16.688 -6.695 -8.296 1.00 95.56 263 PHE A C 1
ATOM 2098 O O . PHE A 1 263 ? -17.835 -6.665 -7.847 1.00 95.56 263 PHE A O 1
ATOM 2105 N N . ILE A 1 264 ? -15.772 -7.546 -7.822 1.00 93.12 264 ILE A N 1
ATOM 2106 C CA . ILE A 1 264 ? -16.040 -8.507 -6.738 1.00 93.12 264 ILE A CA 1
ATOM 2107 C C . ILE A 1 264 ? -16.395 -7.783 -5.432 1.00 93.12 264 ILE A C 1
ATOM 2109 O O . ILE A 1 264 ? -17.362 -8.152 -4.765 1.00 93.12 264 ILE A O 1
ATOM 2113 N N . VAL A 1 265 ? -15.652 -6.735 -5.065 1.00 90.00 265 VAL A N 1
ATOM 2114 C CA . VAL A 1 265 ? -15.935 -5.937 -3.862 1.00 90.00 265 VAL A CA 1
ATOM 2115 C C . VAL A 1 265 ? -17.321 -5.300 -3.948 1.00 90.00 265 VAL A C 1
ATOM 2117 O O . VAL A 1 265 ? -18.112 -5.417 -3.013 1.00 90.00 265 VAL A O 1
ATOM 2120 N N . LYS A 1 266 ? -17.648 -4.677 -5.083 1.00 89.12 266 LYS A N 1
ATOM 2121 C CA . LYS A 1 266 ? -18.934 -4.013 -5.307 1.00 89.12 266 LYS A CA 1
ATOM 2122 C C . LYS A 1 266 ? -20.111 -4.988 -5.256 1.00 89.12 266 LYS A C 1
ATOM 2124 O O . LYS A 1 266 ? -21.150 -4.642 -4.707 1.00 89.12 266 LYS A O 1
ATOM 2129 N N . THR A 1 267 ? -19.961 -6.175 -5.842 1.00 86.62 267 THR A N 1
ATOM 2130 C CA . THR A 1 267 ? -21.064 -7.140 -5.994 1.00 86.62 267 THR A CA 1
ATOM 2131 C C . THR A 1 267 ? -21.234 -8.075 -4.803 1.00 86.62 267 THR A C 1
ATOM 2133 O O . THR A 1 267 ? -22.366 -8.422 -4.487 1.00 86.62 267 THR A O 1
ATOM 2136 N N . LYS A 1 268 ? -20.149 -8.479 -4.131 1.00 86.00 268 LYS A N 1
ATOM 2137 C CA . LYS A 1 268 ? -20.201 -9.440 -3.015 1.00 86.00 268 LYS A CA 1
ATOM 2138 C C . LYS A 1 268 ? -19.902 -8.818 -1.660 1.00 86.00 268 LYS A C 1
ATOM 2140 O O . LYS A 1 268 ? -20.624 -9.073 -0.705 1.00 86.00 268 LYS A O 1
ATOM 2145 N N . VAL A 1 269 ? -18.842 -8.014 -1.559 1.00 83.00 269 VAL A N 1
ATOM 2146 C CA . VAL A 1 269 ? -18.375 -7.518 -0.255 1.00 83.00 269 VAL A CA 1
ATOM 2147 C C . VAL A 1 269 ? -19.315 -6.443 0.285 1.00 83.00 269 VAL A C 1
ATOM 2149 O O . VAL A 1 269 ? -19.828 -6.602 1.384 1.00 83.00 269 VAL A O 1
ATOM 2152 N N . ILE A 1 270 ? -19.586 -5.377 -0.475 1.00 78.81 270 ILE A N 1
ATOM 2153 C CA . ILE A 1 270 ? -20.385 -4.233 0.006 1.00 78.81 270 ILE A CA 1
ATOM 2154 C C . ILE A 1 270 ? -21.809 -4.632 0.442 1.00 78.81 270 ILE A C 1
ATOM 2156 O O . ILE A 1 270 ? -22.196 -4.234 1.543 1.00 78.81 270 ILE A O 1
ATOM 2160 N N . PRO A 1 271 ? -22.589 -5.409 -0.340 1.00 74.50 271 PRO A N 1
ATOM 2161 C CA . PRO A 1 271 ? -23.964 -5.745 0.040 1.00 74.50 271 PRO A CA 1
ATOM 2162 C C . PRO A 1 271 ? -24.029 -6.595 1.313 1.00 74.50 271 PRO A C 1
ATOM 2164 O O . PRO A 1 271 ? -24.821 -6.339 2.213 1.00 74.50 271 PRO A O 1
ATOM 2167 N N . GLU A 1 272 ? -23.139 -7.580 1.421 1.00 72.12 272 GLU A N 1
ATOM 2168 C CA . GLU A 1 272 ? -23.126 -8.527 2.533 1.00 72.12 272 GLU A CA 1
ATOM 2169 C C . GLU A 1 272 ? -22.420 -7.974 3.784 1.00 72.12 272 GLU A C 1
ATOM 2171 O O . GLU A 1 272 ? -22.583 -8.524 4.875 1.00 72.12 272 GLU A O 1
ATOM 2176 N N . PHE A 1 273 ? -21.628 -6.904 3.645 1.00 65.19 273 PHE A N 1
ATOM 2177 C CA . PHE A 1 273 ? -20.903 -6.269 4.746 1.00 65.19 273 PHE A CA 1
ATOM 2178 C C . PHE A 1 273 ? -21.862 -5.746 5.824 1.00 65.19 273 PHE A C 1
ATOM 2180 O O . PHE A 1 273 ? -21.640 -5.973 7.015 1.00 65.19 273 PHE A O 1
ATOM 2187 N N . TYR A 1 274 ? -22.962 -5.104 5.420 1.00 58.81 274 TYR A N 1
ATOM 2188 C CA . TYR A 1 274 ? -23.960 -4.581 6.355 1.00 58.81 274 TYR A CA 1
ATOM 2189 C C . TYR A 1 274 ? -24.691 -5.697 7.103 1.00 58.81 274 TYR A C 1
ATOM 2191 O O . TYR A 1 274 ? -24.814 -5.637 8.326 1.00 58.81 274 TYR A O 1
ATOM 2199 N N . GLU A 1 275 ? -25.108 -6.753 6.407 1.00 58.97 275 GLU A N 1
ATOM 2200 C CA . GLU A 1 275 ? -25.784 -7.888 7.041 1.00 58.97 275 GLU A CA 1
ATOM 2201 C C . GLU A 1 275 ? -24.855 -8.661 7.988 1.00 58.97 275 GLU A C 1
ATOM 2203 O O . GLU A 1 275 ? -25.231 -8.969 9.121 1.00 58.97 275 GLU A O 1
ATOM 2208 N N . ALA A 1 276 ? -23.609 -8.923 7.580 1.00 51.84 276 ALA A N 1
ATOM 2209 C CA . ALA A 1 276 ? -22.630 -9.633 8.403 1.00 51.84 276 ALA A CA 1
ATOM 2210 C C . ALA A 1 276 ? -22.233 -8.836 9.658 1.00 51.84 276 ALA A C 1
ATOM 2212 O O . ALA A 1 276 ? -22.089 -9.411 10.745 1.00 51.84 276 ALA A O 1
ATOM 2213 N N . ALA A 1 277 ? -22.094 -7.514 9.538 1.00 52.22 277 ALA A N 1
ATOM 2214 C CA . ALA A 1 277 ? -21.795 -6.651 10.673 1.00 52.22 277 ALA A CA 1
ATOM 2215 C C . ALA A 1 277 ? -22.968 -6.565 11.668 1.00 52.22 277 ALA A C 1
ATOM 2217 O O . ALA A 1 277 ? -22.749 -6.545 12.882 1.00 52.22 277 ALA A O 1
ATOM 2218 N N . LEU A 1 278 ? -24.215 -6.600 11.180 1.00 52.56 278 LEU A N 1
ATOM 2219 C CA . LEU A 1 278 ? -25.406 -6.680 12.031 1.00 52.56 278 LEU A CA 1
ATOM 2220 C C . LEU A 1 278 ? -25.505 -8.044 12.743 1.00 52.56 278 LEU A C 1
ATOM 2222 O O . LEU A 1 278 ? -25.741 -8.074 13.953 1.00 52.56 278 LEU A O 1
ATOM 2226 N N . MET A 1 279 ? -25.229 -9.150 12.040 1.00 49.88 279 MET A N 1
ATOM 2227 C CA . MET A 1 279 ? -25.304 -10.525 12.568 1.00 49.88 279 MET A CA 1
ATOM 2228 C C . MET A 1 279 ? -24.238 -10.844 13.634 1.00 49.88 279 MET A C 1
ATOM 2230 O O . MET A 1 279 ? -24.503 -11.576 14.592 1.00 49.88 279 MET A O 1
ATOM 2234 N N . THR A 1 280 ? -23.036 -10.270 13.513 1.00 49.41 280 THR A N 1
ATOM 2235 C CA . THR A 1 280 ? -21.936 -10.460 14.485 1.00 49.41 280 THR A CA 1
ATOM 2236 C C . THR A 1 280 ? -22.161 -9.672 15.788 1.00 49.41 280 THR A C 1
ATOM 2238 O O . THR A 1 280 ? -21.614 -10.019 16.839 1.00 49.41 280 THR A O 1
ATOM 2241 N N . GLY A 1 281 ? -22.996 -8.625 15.746 1.00 43.09 281 GLY A N 1
ATOM 2242 C CA . GLY A 1 281 ? -23.464 -7.897 16.929 1.00 43.09 281 GLY A CA 1
ATOM 2243 C C . GLY A 1 281 ? -24.586 -8.622 17.682 1.00 43.09 281 GLY A C 1
ATOM 2244 O O . GLY A 1 281 ? -24.632 -8.575 18.909 1.00 43.09 281 GLY A O 1
ATOM 2245 N N . SER A 1 282 ? -25.462 -9.342 16.974 1.00 39.41 282 SER A N 1
ATOM 2246 C CA . SER A 1 282 ? -26.612 -10.044 17.565 1.00 39.41 282 SER A CA 1
ATOM 2247 C C . SER A 1 282 ? -26.286 -11.407 18.185 1.00 39.41 282 SER A C 1
ATOM 2249 O O . SER A 1 282 ? -27.029 -11.864 19.052 1.00 39.41 282 SER A O 1
ATOM 2251 N N . SER A 1 283 ? -25.172 -12.059 17.826 1.00 39.34 283 SER A N 1
ATOM 2252 C CA . SER A 1 283 ? -24.856 -13.415 18.315 1.00 39.34 283 SER A CA 1
ATOM 2253 C C . SER A 1 283 ? -24.482 -13.504 19.806 1.00 39.34 283 SER A C 1
ATOM 2255 O O . SER A 1 283 ? -24.342 -14.606 20.325 1.00 39.34 283 SER A O 1
ATOM 2257 N N . VAL A 1 284 ? -24.331 -12.374 20.509 1.00 38.75 284 VAL A N 1
ATOM 2258 C CA . VAL A 1 284 ? -24.117 -12.318 21.976 1.00 38.75 284 VAL A CA 1
ATOM 2259 C C . VAL A 1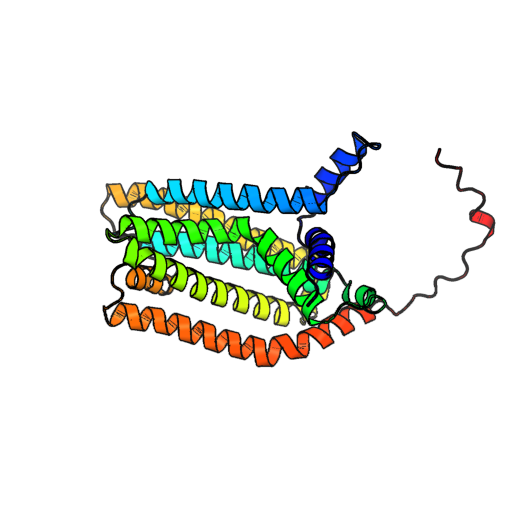 284 ? -25.344 -11.734 22.704 1.00 38.75 284 VAL A C 1
ATOM 2261 O O . VAL A 1 284 ? -25.384 -11.655 23.925 1.00 38.75 284 VAL A O 1
ATOM 2264 N N . GLY A 1 285 ? -26.412 -11.400 21.968 1.00 34.62 285 GLY A N 1
ATOM 2265 C CA . GLY A 1 285 ? -27.704 -10.986 22.523 1.00 34.62 285 GLY A CA 1
ATOM 2266 C C . GLY A 1 285 ? -28.533 -12.128 23.120 1.00 34.62 285 GLY A C 1
ATOM 2267 O O . GLY A 1 285 ? -29.630 -11.881 23.617 1.00 34.62 285 GLY A O 1
ATOM 2268 N N . LYS A 1 286 ? -28.030 -13.371 23.132 1.00 35.72 286 LYS A N 1
ATOM 2269 C CA . LYS A 1 286 ? -28.516 -14.387 24.072 1.00 35.72 286 LYS A CA 1
ATOM 2270 C C . LYS A 1 286 ? -27.914 -14.054 25.436 1.00 35.72 286 LYS A C 1
ATOM 2272 O O . LYS A 1 286 ? -26.907 -14.618 25.845 1.00 35.72 286 LYS A O 1
ATOM 2277 N N . ARG A 1 287 ? -28.539 -13.077 26.104 1.00 39.47 287 ARG A N 1
ATOM 2278 C CA . ARG A 1 287 ? -28.469 -12.912 27.556 1.00 39.47 287 ARG A CA 1
ATOM 2279 C C . ARG A 1 287 ? -28.627 -14.303 28.169 1.00 39.47 287 ARG A C 1
ATOM 2281 O O . ARG A 1 287 ? -29.736 -14.835 28.191 1.00 39.47 287 ARG A O 1
ATOM 2288 N N . GLU A 1 288 ? -27.554 -14.866 28.707 1.00 37.97 288 GLU A N 1
ATOM 2289 C CA . GLU A 1 288 ? -27.722 -15.587 29.957 1.00 37.97 288 GLU A CA 1
ATOM 2290 C C . GLU A 1 288 ? -28.360 -14.570 30.902 1.00 37.97 288 GLU A C 1
ATOM 2292 O O . GLU A 1 288 ? -27.776 -13.530 31.219 1.00 37.97 288 GLU A O 1
ATOM 2297 N N . ARG A 1 289 ? -29.633 -14.796 31.236 1.00 42.84 289 ARG A N 1
ATOM 2298 C CA . ARG A 1 289 ? -30.243 -14.173 32.403 1.00 42.84 289 ARG A CA 1
ATOM 2299 C C . ARG A 1 289 ? -29.400 -14.654 33.577 1.00 42.84 289 ARG A C 1
ATOM 2301 O O . ARG A 1 289 ? -29.625 -15.747 34.078 1.00 42.84 289 ARG A O 1
ATOM 2308 N N . VAL A 1 290 ? -28.391 -13.872 33.949 1.00 46.19 290 VAL A N 1
ATOM 2309 C CA . VAL A 1 290 ? -27.736 -14.031 35.240 1.00 46.19 290 VAL A CA 1
ATOM 2310 C C . VAL A 1 290 ? -28.840 -13.804 36.262 1.00 46.19 290 VAL A C 1
ATOM 2312 O O . VAL A 1 290 ? -29.433 -12.725 36.313 1.00 46.19 290 VAL A O 1
ATOM 2315 N N . HIS A 1 291 ? -29.195 -14.885 36.949 1.00 41.72 291 HIS A N 1
ATOM 2316 C CA . HIS A 1 291 ? -30.167 -14.904 38.028 1.00 41.72 291 HIS A CA 1
ATOM 2317 C C . HIS A 1 291 ? -29.769 -13.862 39.079 1.00 41.72 291 HIS A C 1
ATOM 2319 O O . HIS A 1 291 ? -28.589 -13.735 39.396 1.00 41.72 291 HIS A O 1
ATOM 2325 N N . ASP A 1 292 ? -30.768 -13.118 39.549 1.00 41.50 292 ASP A N 1
ATOM 2326 C CA . ASP A 1 292 ? -30.807 -12.282 40.751 1.00 41.50 292 ASP A CA 1
ATOM 2327 C C . ASP A 1 292 ? -29.460 -11.906 41.381 1.00 41.50 292 ASP A C 1
ATOM 2329 O O . ASP A 1 292 ? -28.865 -12.640 42.170 1.00 41.50 292 ASP A O 1
ATOM 2333 N N . ILE A 1 293 ? -29.026 -10.678 41.100 1.00 42.72 293 ILE A N 1
ATOM 2334 C CA . ILE A 1 293 ? -28.021 -10.010 41.923 1.00 42.72 293 ILE A CA 1
ATOM 2335 C C . ILE A 1 293 ? -28.678 -9.755 43.282 1.00 42.72 293 ILE A C 1
ATOM 2337 O O . ILE A 1 293 ? -29.549 -8.895 43.412 1.00 42.72 293 ILE A O 1
ATOM 2341 N N . ASN A 1 294 ? -28.271 -10.522 44.289 1.00 43.78 294 ASN A N 1
ATOM 2342 C CA . ASN A 1 294 ? -28.725 -10.353 45.659 1.00 43.78 294 ASN A CA 1
ATOM 2343 C C . ASN A 1 294 ? -28.227 -8.985 46.167 1.00 43.78 294 ASN A C 1
ATOM 2345 O O . ASN A 1 294 ? -27.025 -8.754 46.315 1.00 43.78 294 ASN A O 1
ATOM 2349 N N . ILE A 1 295 ? -29.152 -8.048 46.395 1.00 50.25 295 ILE A N 1
ATOM 2350 C CA . ILE A 1 295 ? -28.887 -6.623 46.700 1.00 50.25 295 ILE A CA 1
ATOM 2351 C C . ILE A 1 295 ? -28.125 -6.431 48.035 1.00 50.25 295 ILE A C 1
ATOM 2353 O O . ILE A 1 295 ? -27.688 -5.333 48.378 1.00 50.25 295 ILE A O 1
ATOM 2357 N N . THR A 1 296 ? -27.879 -7.504 48.778 1.00 44.41 296 THR A N 1
ATOM 2358 C CA . THR A 1 296 ? -27.189 -7.499 50.069 1.00 44.41 296 THR A CA 1
ATOM 2359 C C . THR A 1 296 ? -25.662 -7.345 49.968 1.00 44.41 296 THR A C 1
ATOM 2361 O O . THR A 1 296 ? -25.057 -6.834 50.908 1.00 44.41 296 THR A O 1
ATOM 2364 N N . GLU A 1 297 ? -25.025 -7.680 48.837 1.00 43.09 297 GLU A N 1
ATOM 2365 C CA . GLU A 1 297 ? -23.560 -7.547 48.662 1.00 43.09 297 GLU A CA 1
ATOM 2366 C C . GLU A 1 297 ? -23.098 -6.163 48.165 1.00 43.09 297 GLU A C 1
ATOM 2368 O O . GLU A 1 297 ? -21.930 -5.797 48.313 1.00 43.09 297 GLU A O 1
ATOM 2373 N N . ALA A 1 298 ? -24.014 -5.328 47.662 1.00 42.16 298 ALA A N 1
ATOM 2374 C CA . ALA A 1 298 ? -23.697 -3.991 47.150 1.00 42.16 298 ALA A CA 1
ATOM 2375 C C . ALA A 1 298 ? -23.301 -2.973 48.244 1.00 42.16 298 ALA A C 1
ATOM 2377 O O . ALA A 1 298 ? -22.803 -1.891 47.932 1.00 42.16 298 ALA A O 1
ATOM 2378 N N . LYS A 1 299 ? -23.476 -3.308 49.531 1.00 43.34 299 LYS A N 1
ATOM 2379 C CA . LYS A 1 299 ? -23.082 -2.448 50.663 1.00 43.34 299 LYS A CA 1
ATOM 2380 C C . LYS A 1 299 ? -21.586 -2.496 51.008 1.00 43.34 299 LYS A C 1
ATOM 2382 O O . LYS A 1 299 ? -21.139 -1.656 51.785 1.00 43.34 299 LYS A O 1
ATOM 2387 N N . ASN A 1 300 ? -20.805 -3.406 50.417 1.00 40.47 300 ASN A N 1
ATOM 2388 C CA . ASN A 1 300 ? -19.376 -3.570 50.728 1.00 40.47 300 ASN A CA 1
ATOM 2389 C C . ASN A 1 300 ? -18.406 -2.933 49.718 1.00 40.47 300 ASN A C 1
ATOM 2391 O O . ASN A 1 300 ? -17.189 -3.037 49.891 1.00 40.47 300 ASN A O 1
ATOM 2395 N N . LEU A 1 301 ? -18.899 -2.208 48.709 1.00 42.38 301 LEU A N 1
ATOM 2396 C CA . LEU A 1 301 ? -18.047 -1.374 47.857 1.00 42.38 301 LEU A CA 1
ATOM 2397 C C . LEU A 1 301 ? -17.630 -0.115 48.628 1.00 42.38 301 LEU A C 1
ATOM 2399 O O . LEU A 1 301 ? -18.250 0.945 48.540 1.00 42.38 301 LEU A O 1
ATOM 2403 N N . LYS A 1 302 ? -16.572 -0.257 49.435 1.00 36.84 302 LYS A N 1
ATOM 2404 C CA . LYS A 1 302 ? -15.883 0.867 50.068 1.00 36.84 302 LYS A CA 1
ATOM 2405 C C . LYS A 1 302 ? -15.490 1.887 48.996 1.00 36.84 302 LYS A C 1
ATOM 2407 O O . LYS A 1 302 ? -14.877 1.551 47.987 1.00 36.84 302 LYS A O 1
ATOM 2412 N N . LYS A 1 303 ? -15.880 3.133 49.269 1.00 40.75 303 LYS A N 1
ATOM 2413 C CA . LYS A 1 303 ? -15.549 4.369 48.556 1.00 40.75 303 LYS A CA 1
ATOM 2414 C C . LYS A 1 303 ? -14.095 4.371 48.070 1.00 40.75 303 LYS A C 1
ATOM 2416 O O . LYS A 1 303 ? -13.182 4.311 48.889 1.00 40.75 303 LYS A O 1
ATOM 2421 N N . PHE A 1 304 ? -13.905 4.515 46.763 1.00 36.91 304 PHE A N 1
ATOM 2422 C CA . PHE A 1 304 ? -12.657 5.032 46.212 1.00 36.91 304 PHE A CA 1
ATOM 2423 C C . PHE A 1 304 ? -12.701 6.559 46.347 1.00 36.91 304 PHE A C 1
ATOM 2425 O O . PHE A 1 304 ? -13.543 7.208 45.724 1.00 36.91 304 PHE A O 1
ATOM 2432 N N . VAL A 1 305 ? -11.857 7.085 47.235 1.00 39.19 305 VAL A N 1
ATOM 2433 C CA . VAL A 1 305 ? -11.390 8.479 47.243 1.00 39.19 305 VAL A CA 1
ATOM 2434 C C . VAL A 1 305 ? -10.085 8.511 46.463 1.00 39.19 305 VAL A C 1
ATOM 2436 O O . VAL A 1 305 ? -9.296 7.556 46.651 1.00 39.19 305 VAL A O 1
#

Secondary structure (DSSP, 8-state):
--HHHHHHHHHHHHHHHS-HHHHHHHHHHHHH-TTS---HHHHHHHHHHHHHHHHHHHHHHHHHHS--TT-HHHHHHHHHHHHHHHHHHHHHHHHIIIIIT--HHHHTTTT--HHHHHHHHHHHHHHHHHHHHHHHHHHHHHHHHHTS-HHHHHHHHHHHHHHHHHHHHHHHHHHHHHHHHSHHHHHHHHHHHHHHHHHHHHHHHHHHHHHHHHHHHHHHHTPPPPPSSGGGHHHHHHHH-TTSHHHHHHHHHHHHHHHHHHHHIIIIIHHHHHHHHHHHHHTT----------TTGGGG-----

pLDDT: mean 81.92, std 16.1, range [34.62, 98.25]